Protein AF-A0A7S2Y4K4-F1 (afdb_monomer)

Mean predicted aligned error: 13.5 Å

Organism: NCBI:txid265537

pLDDT: mean 73.48, std 21.43, range [29.8, 96.44]

Sequence (256 aa):
RLKSMGLLETLAWHWKRTACGDTSEEDSVESKHPKALLRRVSTNIGLTYSNRAEMTDSFVKQHPYLLRSLSRIPSRLFQITFGFDTEDSEKPFSHILFSAVKLIGLAIYFGGDNISYLASIGLCDNFQITDESKRISNRKELSAKAATYGNRAYFIACLAGLVVSWRNYREFCAKTNKQLEEEDGGSECDHDKAKEKQFSLFLSFMKSCCDVLVFSNNPGINLWRNVLGYPLHEAVHCTAGLVSASTVLCNIYPDG

Structure (mmCIF, N/CA/C/O backbone):
data_AF-A0A7S2Y4K4-F1
#
_entry.id   AF-A0A7S2Y4K4-F1
#
loop_
_atom_site.group_PDB
_atom_site.id
_atom_site.type_symbol
_atom_site.label_atom_id
_atom_site.label_alt_id
_atom_site.label_comp_id
_atom_site.label_asym_id
_atom_site.label_entity_id
_atom_site.label_seq_id
_atom_site.pdbx_PDB_ins_code
_atom_site.Cartn_x
_atom_site.Cartn_y
_atom_site.Cartn_z
_atom_site.occupancy
_atom_site.B_iso_or_equiv
_atom_site.auth_seq_id
_atom_site.auth_comp_id
_atom_site.auth_asym_id
_atom_site.auth_atom_id
_atom_site.pdbx_PDB_model_num
ATOM 1 N N . ARG A 1 1 ? -5.962 -33.813 -27.105 1.00 29.80 1 ARG A N 1
ATOM 2 C CA . ARG A 1 1 ? -6.809 -32.622 -26.837 1.00 29.80 1 ARG A CA 1
ATOM 3 C C . ARG A 1 1 ? -6.722 -32.318 -25.343 1.00 29.80 1 ARG A C 1
ATOM 5 O O . ARG A 1 1 ? -7.385 -32.995 -24.571 1.00 29.80 1 ARG A O 1
ATOM 12 N N . LEU A 1 2 ? -5.847 -31.395 -24.937 1.00 30.50 2 LEU A N 1
ATOM 13 C CA . LEU A 1 2 ? -5.706 -30.976 -23.537 1.00 30.50 2 LEU A CA 1
ATOM 14 C C . LEU A 1 2 ? -6.854 -30.020 -23.190 1.00 30.50 2 LEU A C 1
ATOM 16 O O . LEU A 1 2 ? -7.026 -29.004 -23.860 1.00 30.50 2 LEU A O 1
ATOM 20 N N . LYS A 1 3 ? -7.670 -30.373 -22.191 1.00 36.00 3 LYS A N 1
ATOM 21 C CA . LYS A 1 3 ? -8.629 -29.440 -21.586 1.00 36.00 3 LYS A CA 1
ATOM 22 C C . LYS A 1 3 ? -7.826 -28.336 -20.890 1.00 36.00 3 LYS A C 1
ATOM 24 O O . LYS A 1 3 ? -6.872 -28.642 -20.183 1.00 36.00 3 LYS A O 1
ATOM 29 N N . SER A 1 4 ? -8.188 -27.076 -21.122 1.00 33.97 4 SER A N 1
ATOM 30 C CA . SER A 1 4 ? -7.577 -25.921 -20.458 1.00 33.97 4 SER A CA 1
ATOM 31 C C . SER A 1 4 ? -7.759 -26.039 -18.946 1.00 33.97 4 SER A C 1
ATOM 33 O O . SER A 1 4 ? -8.901 -26.074 -18.487 1.00 33.97 4 SER A O 1
ATOM 35 N N . MET A 1 5 ? -6.660 -26.101 -18.197 1.00 40.09 5 MET A N 1
ATOM 36 C CA . MET A 1 5 ? -6.696 -26.063 -16.735 1.00 40.09 5 MET A CA 1
ATOM 37 C C . MET A 1 5 ? -6.934 -24.623 -16.267 1.00 40.09 5 MET A C 1
ATOM 39 O O . MET A 1 5 ? -6.336 -23.681 -16.793 1.00 40.09 5 MET A O 1
ATOM 43 N N . GLY A 1 6 ? -7.846 -24.436 -15.315 1.00 52.88 6 GLY A N 1
ATOM 44 C CA . GLY A 1 6 ? -8.093 -23.141 -14.677 1.00 52.88 6 GLY A CA 1
ATOM 45 C C . GLY A 1 6 ? -6.954 -22.733 -13.736 1.00 52.88 6 GLY A C 1
ATOM 46 O O . GLY A 1 6 ? -6.183 -23.574 -13.292 1.00 52.88 6 GLY A O 1
ATOM 47 N N . LEU A 1 7 ? -6.872 -21.449 -13.363 1.00 41.78 7 LEU A N 1
ATOM 48 C CA . LEU A 1 7 ? -5.827 -20.900 -12.473 1.00 41.78 7 LEU A CA 1
ATOM 49 C C . LEU A 1 7 ? -5.635 -21.730 -11.188 1.00 41.78 7 LEU A C 1
ATOM 51 O O . LEU A 1 7 ? -4.509 -22.000 -10.784 1.00 41.78 7 LEU A O 1
ATOM 55 N N . LEU A 1 8 ? -6.733 -22.173 -10.568 1.00 40.25 8 LEU A N 1
ATOM 56 C CA . LEU A 1 8 ? -6.696 -23.016 -9.369 1.00 40.25 8 LEU A CA 1
ATOM 57 C C . LEU A 1 8 ? -6.214 -24.440 -9.657 1.00 40.25 8 LEU A C 1
ATOM 59 O O . LEU A 1 8 ? -5.546 -25.022 -8.816 1.00 40.25 8 LEU A O 1
ATOM 63 N N . GLU A 1 9 ? -6.504 -24.990 -10.835 1.00 45.75 9 GLU A N 1
ATOM 64 C CA . GLU A 1 9 ? -6.020 -26.309 -11.254 1.00 45.75 9 GLU A CA 1
ATOM 65 C C . GLU A 1 9 ? -4.535 -26.254 -11.615 1.00 45.75 9 GLU A C 1
ATOM 67 O O . GLU A 1 9 ? -3.804 -27.179 -11.287 1.00 45.75 9 GLU A O 1
ATOM 72 N N . THR A 1 10 ? -4.066 -25.156 -12.212 1.00 50.16 10 THR A N 1
ATOM 73 C CA . THR A 1 10 ? -2.645 -24.903 -12.482 1.00 50.16 10 THR A CA 1
ATOM 74 C C . THR A 1 10 ? -1.866 -24.723 -11.180 1.00 50.16 10 THR A C 1
ATOM 76 O O . THR A 1 10 ? -0.834 -25.363 -10.984 1.00 50.16 10 THR A O 1
ATOM 79 N N . LEU A 1 11 ? -2.387 -23.928 -10.240 1.00 44.53 11 LEU A N 1
ATOM 80 C CA . LEU A 1 11 ? -1.792 -23.770 -8.911 1.00 44.53 11 LEU A CA 1
ATOM 81 C C . LEU A 1 11 ? -1.833 -25.078 -8.107 1.00 44.53 11 LEU A C 1
ATOM 83 O O . LEU A 1 11 ? -0.835 -25.432 -7.487 1.00 44.53 11 LEU A O 1
ATOM 87 N N . ALA A 1 12 ? -2.933 -25.838 -8.163 1.00 46.59 12 ALA A N 1
ATOM 88 C CA . ALA A 1 12 ? -3.050 -27.142 -7.509 1.00 46.59 12 ALA A CA 1
ATOM 89 C C . ALA A 1 12 ? -2.167 -28.211 -8.164 1.00 46.59 12 ALA A C 1
ATOM 91 O O . ALA A 1 12 ? -1.654 -29.077 -7.468 1.00 46.59 12 ALA A O 1
ATOM 92 N N . TRP A 1 13 ? -1.953 -28.159 -9.479 1.00 57.00 13 TRP A N 1
ATOM 93 C CA . TRP A 1 13 ? -1.032 -29.045 -10.188 1.00 57.00 13 TRP A CA 1
ATOM 94 C C . TRP A 1 13 ? 0.420 -28.743 -9.824 1.00 57.00 13 TRP A C 1
ATOM 96 O O . TRP A 1 13 ? 1.161 -29.668 -9.502 1.00 57.00 13 TRP A O 1
ATOM 106 N N . HIS A 1 14 ? 0.803 -27.464 -9.773 1.00 50.84 14 HIS A N 1
ATOM 107 C CA . HIS A 1 14 ? 2.126 -27.054 -9.301 1.00 50.84 14 HIS A CA 1
ATOM 108 C C . HIS A 1 14 ? 2.338 -27.406 -7.825 1.00 50.84 14 HIS A C 1
ATOM 110 O O . HIS A 1 14 ? 3.378 -27.960 -7.489 1.00 50.84 14 HIS A O 1
ATOM 116 N N . TRP A 1 15 ? 1.334 -27.186 -6.970 1.00 45.06 15 TRP A N 1
ATOM 117 C CA . TRP A 1 15 ? 1.364 -27.593 -5.562 1.00 45.06 15 TRP A CA 1
ATOM 118 C C . TRP A 1 15 ? 1.432 -29.115 -5.393 1.00 45.06 15 TRP A C 1
ATOM 120 O O . TRP A 1 15 ? 2.175 -29.619 -4.561 1.00 45.06 15 TRP A O 1
ATOM 130 N N . LYS A 1 16 ? 0.682 -29.885 -6.190 1.00 45.53 16 LYS A N 1
ATOM 131 C CA . LYS A 1 16 ? 0.707 -31.355 -6.161 1.00 45.53 16 LYS A CA 1
ATOM 132 C C . LYS A 1 16 ? 2.054 -31.898 -6.631 1.00 45.53 16 LYS A C 1
ATOM 134 O O . LYS A 1 16 ? 2.518 -32.883 -6.076 1.00 45.53 16 LYS A O 1
ATOM 139 N N . ARG A 1 17 ? 2.695 -31.246 -7.601 1.00 48.38 17 ARG A N 1
ATOM 140 C CA . ARG A 1 17 ? 4.021 -31.616 -8.109 1.00 48.38 17 ARG A CA 1
AT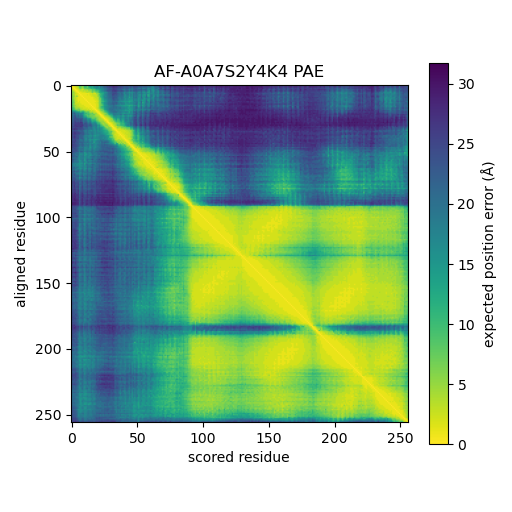OM 141 C C . ARG A 1 17 ? 5.154 -31.270 -7.134 1.00 48.38 17 ARG A C 1
ATOM 143 O O . ARG A 1 17 ? 6.173 -31.945 -7.143 1.00 48.38 17 ARG A O 1
ATOM 150 N N . THR A 1 18 ? 4.975 -30.257 -6.283 1.00 48.44 18 THR A N 1
ATOM 151 C CA . THR A 1 18 ? 5.924 -29.921 -5.207 1.00 48.44 18 THR A CA 1
ATOM 152 C C . THR A 1 18 ? 5.653 -30.680 -3.901 1.00 48.44 18 THR A C 1
ATOM 154 O O . THR A 1 18 ? 6.586 -30.925 -3.142 1.00 48.44 18 THR A O 1
ATOM 157 N N . ALA A 1 19 ? 4.403 -31.081 -3.630 1.00 41.06 19 ALA A N 1
ATOM 158 C CA . ALA A 1 19 ? 4.010 -31.810 -2.418 1.00 41.06 19 ALA A CA 1
ATOM 159 C C . ALA A 1 19 ? 4.109 -33.341 -2.552 1.00 41.06 19 ALA A C 1
ATOM 161 O O . ALA A 1 19 ? 4.479 -34.017 -1.593 1.00 41.06 19 ALA A O 1
ATOM 162 N N . CYS A 1 20 ? 3.796 -33.898 -3.724 1.00 40.28 20 CYS A N 1
ATOM 163 C CA . CYS A 1 20 ? 4.102 -35.283 -4.069 1.00 40.28 20 CYS A CA 1
ATOM 164 C C . CYS A 1 20 ? 5.416 -35.270 -4.841 1.00 40.28 20 CYS A C 1
ATOM 166 O O . CYS A 1 20 ? 5.412 -35.240 -6.069 1.00 40.28 20 CYS A O 1
ATOM 168 N N . GLY A 1 21 ? 6.536 -35.228 -4.122 1.00 45.09 21 GLY A N 1
ATOM 169 C CA . GLY A 1 21 ? 7.818 -35.518 -4.746 1.00 45.09 21 GLY A CA 1
ATOM 170 C C . GLY A 1 21 ? 7.729 -36.891 -5.406 1.00 45.09 21 GLY A C 1
ATOM 171 O O . GLY A 1 21 ? 7.553 -37.889 -4.709 1.00 45.09 21 GLY A O 1
ATOM 172 N N . ASP A 1 22 ? 7.823 -36.939 -6.734 1.00 40.62 22 ASP A N 1
ATOM 173 C CA . ASP A 1 22 ? 8.185 -38.158 -7.452 1.00 40.62 22 ASP A CA 1
ATOM 174 C C . ASP A 1 22 ? 9.642 -38.464 -7.083 1.00 40.62 22 ASP A C 1
ATOM 176 O O . ASP A 1 22 ? 10.585 -38.124 -7.794 1.00 40.62 22 ASP A O 1
ATOM 180 N N . THR A 1 23 ? 9.835 -39.045 -5.902 1.00 41.12 23 THR A N 1
ATOM 181 C CA . THR A 1 23 ? 11.093 -39.659 -5.497 1.00 41.12 23 THR A CA 1
ATOM 182 C C . THR A 1 23 ? 11.098 -41.079 -6.036 1.00 41.12 23 THR A C 1
ATOM 184 O O . THR A 1 23 ? 10.632 -42.012 -5.383 1.00 41.12 23 THR A O 1
ATOM 187 N N . SER A 1 24 ? 11.602 -41.220 -7.257 1.00 40.44 24 SER A N 1
ATOM 188 C CA . SER A 1 24 ? 12.342 -42.415 -7.638 1.00 40.44 24 SER A CA 1
ATOM 189 C C . SER A 1 24 ? 13.748 -42.283 -7.046 1.00 40.44 24 SER A C 1
ATOM 191 O O . SER A 1 24 ? 14.413 -41.287 -7.311 1.00 40.44 24 SER A O 1
ATOM 193 N N . GLU A 1 25 ? 14.146 -43.301 -6.283 1.00 43.12 25 GLU A N 1
ATOM 194 C CA . GLU A 1 25 ? 15.489 -43.604 -5.752 1.00 43.12 25 GLU A CA 1
ATOM 195 C C . GLU A 1 25 ? 15.959 -42.909 -4.451 1.00 43.12 25 GLU A C 1
ATOM 197 O O . GLU A 1 25 ? 16.234 -41.715 -4.377 1.00 43.12 25 GLU A O 1
ATOM 202 N N . GLU A 1 26 ? 15.966 -43.747 -3.402 1.00 46.44 26 GLU A N 1
ATOM 203 C CA . GLU A 1 26 ? 17.021 -43.996 -2.402 1.00 46.44 26 GLU A CA 1
ATOM 204 C C . GLU A 1 26 ? 18.066 -42.890 -2.153 1.00 46.44 26 GLU A C 1
ATOM 206 O O . GLU A 1 26 ? 18.918 -42.627 -2.989 1.00 46.44 26 GLU A O 1
ATOM 211 N N . ASP A 1 27 ? 18.076 -42.307 -0.944 1.00 38.41 27 ASP A N 1
ATOM 212 C CA . ASP A 1 27 ? 19.104 -42.675 0.042 1.00 38.41 27 ASP A CA 1
ATOM 213 C C . ASP A 1 27 ? 18.937 -42.023 1.431 1.00 38.41 27 ASP A C 1
ATOM 215 O O . ASP A 1 27 ? 18.211 -41.052 1.662 1.00 38.41 27 ASP A O 1
ATOM 219 N N . SER A 1 28 ? 19.617 -42.669 2.371 1.00 42.50 28 SER A N 1
ATOM 220 C CA . SER A 1 28 ? 19.529 -42.693 3.830 1.00 42.50 28 SER A CA 1
ATOM 221 C C . SER A 1 28 ? 19.590 -41.383 4.644 1.00 42.50 28 SER A C 1
ATOM 223 O O . SER A 1 28 ? 20.347 -40.458 4.374 1.00 42.50 28 SER A O 1
ATOM 225 N N . VAL A 1 29 ? 18.800 -41.412 5.726 1.00 51.97 29 VAL A N 1
ATOM 226 C CA . VAL A 1 29 ? 19.057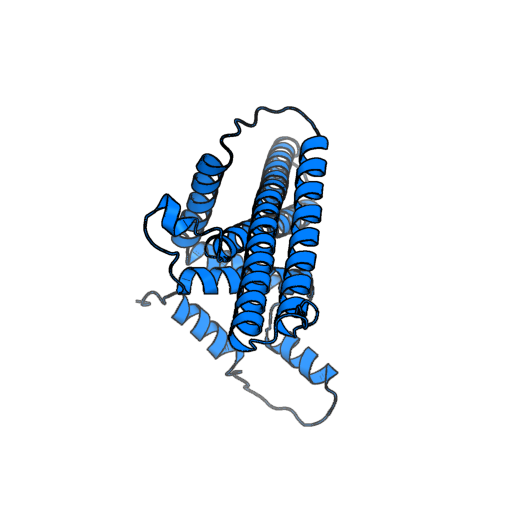 -41.051 7.141 1.00 51.97 29 VAL A CA 1
ATOM 227 C C . VAL A 1 29 ? 20.153 -40.013 7.483 1.00 51.97 29 VAL A C 1
ATOM 229 O O . VAL A 1 29 ? 21.329 -40.195 7.211 1.00 51.97 29 VAL A O 1
ATOM 232 N N . GLU A 1 30 ? 19.710 -39.025 8.282 1.00 47.66 30 GLU A N 1
ATOM 233 C CA . GLU A 1 30 ? 20.430 -38.253 9.321 1.00 47.66 30 GLU A CA 1
ATOM 234 C C . GLU A 1 30 ? 20.777 -36.768 9.053 1.00 47.66 30 GLU A C 1
ATOM 236 O O . GLU A 1 30 ? 21.797 -36.407 8.485 1.00 47.66 30 GLU A O 1
ATOM 241 N N . SER A 1 31 ? 19.944 -35.853 9.574 1.00 37.88 31 SER A N 1
ATOM 242 C CA . SER A 1 31 ? 20.401 -34.816 10.523 1.00 37.88 31 SER A CA 1
ATOM 243 C C . SER A 1 31 ? 19.224 -33.986 11.057 1.00 37.88 31 SER A C 1
ATOM 245 O O . SER A 1 31 ? 18.465 -33.342 10.330 1.00 37.88 31 SER A O 1
ATOM 247 N N . LYS A 1 32 ? 19.062 -34.005 12.383 1.00 46.38 32 LYS A N 1
ATOM 248 C CA . LYS A 1 32 ? 18.092 -33.202 13.135 1.00 46.38 32 LYS A CA 1
ATOM 249 C C . LYS A 1 32 ? 18.645 -31.786 13.328 1.00 46.38 32 LYS A C 1
ATOM 251 O O . LYS A 1 32 ? 19.214 -31.485 14.370 1.00 46.38 32 LYS A O 1
ATOM 256 N N . HIS A 1 33 ? 18.477 -30.905 12.341 1.00 42.59 33 HIS A N 1
ATOM 257 C CA . HIS A 1 33 ? 18.714 -29.469 12.535 1.00 42.59 33 HIS A CA 1
ATOM 258 C C . HIS A 1 33 ? 17.631 -28.627 11.833 1.00 42.59 33 HIS A C 1
ATOM 260 O O . HIS A 1 33 ? 17.419 -28.792 10.632 1.00 42.59 33 HIS A O 1
ATOM 266 N N . PRO A 1 34 ? 16.977 -27.664 12.515 1.00 47.56 34 PRO A N 1
ATOM 267 C CA . PRO A 1 34 ? 15.916 -26.836 11.918 1.00 47.56 34 PRO A CA 1
ATOM 268 C C . PRO A 1 34 ? 16.380 -25.997 10.710 1.00 47.56 34 PRO A C 1
ATOM 270 O O . PRO A 1 34 ? 15.578 -25.668 9.839 1.00 47.56 34 PRO A O 1
ATOM 273 N N . LYS A 1 35 ? 17.688 -25.725 10.583 1.00 43.28 35 LYS A N 1
ATOM 274 C CA . LYS A 1 35 ? 18.277 -25.075 9.397 1.00 43.28 35 LYS A CA 1
ATOM 275 C C . LYS A 1 35 ? 18.325 -25.988 8.163 1.00 43.28 35 LYS A C 1
ATOM 277 O O . LYS A 1 35 ? 18.222 -25.492 7.045 1.00 43.28 35 LYS A O 1
ATOM 282 N N . ALA A 1 36 ? 18.445 -27.304 8.348 1.00 44.91 36 ALA A N 1
ATOM 283 C CA . ALA A 1 36 ? 18.410 -28.273 7.252 1.00 44.91 36 ALA A CA 1
ATOM 284 C C . ALA A 1 36 ? 16.984 -28.461 6.711 1.00 44.91 36 ALA A C 1
ATOM 286 O O . ALA A 1 36 ? 16.804 -28.700 5.522 1.00 44.91 36 ALA A O 1
ATOM 287 N N . LEU A 1 37 ? 15.971 -28.272 7.564 1.00 42.22 37 LEU A N 1
ATOM 288 C CA . LEU A 1 37 ? 14.561 -28.347 7.185 1.00 42.22 37 LEU A CA 1
ATOM 289 C C . LEU A 1 37 ? 14.138 -27.132 6.339 1.00 42.2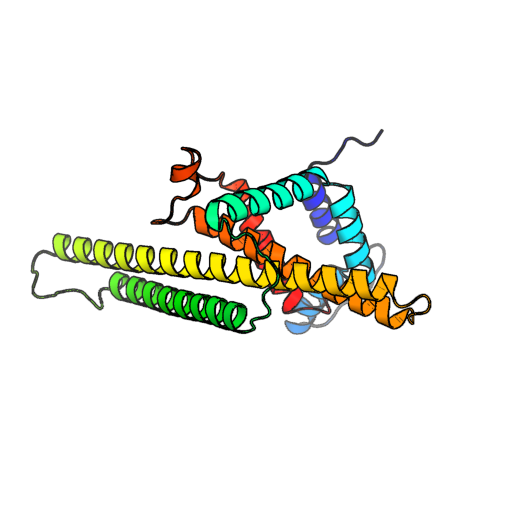2 37 LEU A C 1
ATOM 291 O O . LEU A 1 37 ? 13.493 -27.309 5.314 1.00 42.22 37 LEU A O 1
ATOM 295 N N . LEU A 1 38 ? 14.599 -25.922 6.683 1.00 42.81 38 LEU A N 1
ATOM 296 C CA . LEU A 1 38 ? 14.404 -24.720 5.855 1.00 42.81 38 LEU A CA 1
ATOM 297 C C . LEU A 1 38 ? 15.191 -24.767 4.536 1.00 42.81 38 LEU A C 1
ATOM 299 O O . LEU A 1 38 ? 14.655 -24.374 3.503 1.00 42.81 38 LEU A O 1
ATOM 303 N N . ARG A 1 39 ? 16.420 -25.310 4.536 1.00 40.84 39 ARG A N 1
ATOM 304 C CA . ARG A 1 39 ? 17.149 -25.576 3.283 1.00 40.84 39 ARG A CA 1
ATOM 305 C C . ARG A 1 39 ? 16.440 -26.603 2.414 1.00 40.84 39 ARG A C 1
ATOM 307 O O . ARG A 1 39 ? 16.346 -26.361 1.226 1.00 40.84 39 ARG A O 1
ATOM 314 N N . ARG A 1 40 ? 15.903 -27.688 2.986 1.00 40.94 40 ARG A N 1
ATOM 315 C CA . ARG A 1 40 ? 15.128 -28.690 2.237 1.00 40.94 40 ARG A CA 1
ATOM 316 C C . ARG A 1 40 ? 13.816 -28.137 1.693 1.00 40.94 40 ARG A C 1
ATOM 318 O O . ARG A 1 40 ? 13.440 -28.520 0.597 1.00 40.94 40 ARG A O 1
ATOM 325 N N . VAL A 1 41 ? 13.145 -27.224 2.398 1.00 43.53 41 VAL A N 1
ATOM 326 C CA . VAL A 1 41 ? 11.977 -26.514 1.847 1.00 43.53 41 VAL A CA 1
ATOM 327 C C . VAL A 1 41 ? 12.402 -25.615 0.681 1.00 43.53 41 VAL A C 1
ATOM 329 O O . VAL A 1 41 ? 11.755 -25.652 -0.353 1.00 43.53 41 VAL A O 1
ATOM 332 N N . SER A 1 42 ? 13.524 -24.896 0.791 1.00 37.12 42 SER A N 1
ATOM 333 C CA . SER A 1 42 ? 14.076 -24.090 -0.312 1.00 37.12 42 SER A CA 1
ATOM 334 C C . SER A 1 42 ? 14.494 -24.947 -1.516 1.00 37.12 42 SER A C 1
ATOM 336 O O . SER A 1 42 ? 14.081 -24.666 -2.633 1.00 37.12 42 SER A O 1
ATOM 338 N N . THR A 1 43 ? 15.238 -26.042 -1.314 1.00 39.69 43 THR A N 1
ATOM 339 C CA . THR A 1 43 ? 15.705 -26.899 -2.417 1.00 39.69 43 THR A CA 1
ATOM 340 C C . THR A 1 43 ? 14.602 -27.773 -3.018 1.00 39.69 43 THR A C 1
ATOM 342 O O . THR A 1 43 ? 14.644 -28.027 -4.217 1.00 39.69 43 THR A O 1
ATOM 345 N N . ASN A 1 44 ? 13.581 -28.181 -2.253 1.00 40.25 44 ASN A N 1
ATOM 346 C CA . ASN A 1 44 ? 12.424 -28.912 -2.797 1.00 40.25 44 ASN A CA 1
ATOM 347 C C . ASN A 1 44 ? 11.437 -28.012 -3.557 1.00 40.25 44 ASN A C 1
ATOM 349 O O . ASN A 1 44 ? 10.595 -28.523 -4.291 1.00 40.25 44 ASN A O 1
ATOM 353 N N . ILE A 1 45 ? 11.528 -26.687 -3.409 1.00 42.72 45 ILE A N 1
ATOM 354 C CA . ILE A 1 45 ? 10.741 -25.738 -4.207 1.00 42.72 45 ILE A CA 1
ATOM 355 C C . ILE A 1 45 ? 11.327 -25.575 -5.624 1.00 42.72 45 ILE A C 1
ATOM 357 O O . ILE A 1 45 ? 10.613 -25.139 -6.524 1.00 42.72 45 ILE A O 1
ATOM 361 N N . GLY A 1 46 ? 12.576 -25.997 -5.870 1.00 35.25 46 GLY A N 1
ATOM 362 C CA . GLY A 1 46 ? 13.132 -26.123 -7.222 1.00 35.25 46 GLY A CA 1
ATOM 363 C C . GLY A 1 46 ? 13.058 -24.842 -8.066 1.00 35.25 46 GLY A C 1
ATOM 364 O O . GLY A 1 46 ? 12.900 -24.924 -9.284 1.00 35.25 46 GLY A O 1
ATOM 365 N N . LEU A 1 47 ? 13.150 -23.659 -7.450 1.00 40.66 47 LEU A N 1
ATOM 366 C CA . LEU A 1 47 ? 13.040 -22.363 -8.131 1.00 40.66 47 LEU A CA 1
ATOM 367 C C . LEU A 1 47 ? 14.406 -21.826 -8.581 1.00 40.66 47 LEU A C 1
ATOM 369 O O . LEU A 1 47 ? 14.730 -20.659 -8.377 1.00 40.66 47 LEU A O 1
ATOM 373 N N . THR A 1 48 ? 15.191 -22.648 -9.283 1.00 44.09 48 THR A N 1
ATOM 374 C CA . THR A 1 48 ? 16.403 -22.153 -9.960 1.00 44.09 48 THR A CA 1
ATOM 375 C C . THR A 1 48 ? 16.073 -20.957 -10.872 1.00 44.09 48 THR A C 1
ATOM 377 O O . THR A 1 48 ? 14.967 -20.851 -11.407 1.00 44.09 48 THR A O 1
ATOM 380 N N . TYR A 1 49 ? 17.029 -20.042 -11.073 1.00 41.78 49 TYR A N 1
ATOM 381 C CA . TYR A 1 49 ? 16.850 -18.833 -11.900 1.00 41.78 49 TYR A CA 1
ATOM 382 C C . TYR A 1 49 ? 16.295 -19.132 -13.311 1.00 41.78 49 TYR A C 1
ATOM 384 O O . TYR A 1 49 ? 15.449 -18.391 -13.809 1.00 41.78 49 TYR A O 1
ATOM 392 N N . SER A 1 50 ? 16.695 -20.264 -13.905 1.00 43.78 50 SER A N 1
ATOM 393 C CA . SER A 1 50 ? 16.165 -20.792 -15.175 1.00 43.78 50 SER A CA 1
ATOM 394 C C . SER A 1 50 ? 14.661 -21.087 -15.101 1.00 43.78 50 SER A C 1
ATOM 396 O O . SER A 1 50 ? 13.891 -20.666 -15.964 1.00 43.78 50 SER A O 1
ATOM 398 N N . ASN A 1 51 ? 14.219 -21.737 -14.021 1.00 46.03 51 ASN A N 1
ATOM 399 C CA . ASN A 1 51 ? 12.814 -22.079 -13.806 1.00 46.03 51 ASN A CA 1
ATOM 400 C C . ASN A 1 51 ? 11.954 -20.842 -13.534 1.00 46.03 51 ASN A C 1
ATOM 402 O O . ASN A 1 51 ? 10.774 -20.845 -13.870 1.00 46.03 51 ASN A O 1
ATOM 406 N N . ARG A 1 52 ? 12.510 -19.764 -12.962 1.00 45.34 52 ARG A N 1
ATOM 407 C CA . ARG A 1 52 ? 11.759 -18.516 -12.739 1.00 45.34 52 ARG A CA 1
ATOM 408 C C . ARG A 1 52 ? 11.404 -17.818 -14.043 1.00 45.34 52 ARG A C 1
ATOM 410 O O . ARG A 1 52 ? 10.267 -17.377 -14.164 1.00 45.34 52 ARG A O 1
ATOM 417 N N . ALA A 1 53 ? 12.340 -17.747 -14.993 1.00 44.62 53 ALA A N 1
ATOM 418 C CA . ALA A 1 53 ? 12.110 -17.165 -16.315 1.00 44.62 53 ALA A CA 1
ATOM 419 C C . ALA A 1 53 ? 11.118 -17.999 -17.147 1.00 44.62 53 ALA A C 1
ATOM 421 O O . ALA A 1 53 ? 10.215 -17.440 -17.767 1.00 44.62 53 ALA A O 1
ATOM 422 N N . GLU A 1 54 ? 11.214 -19.333 -17.101 1.00 48.09 54 GLU A N 1
ATOM 423 C CA . GLU A 1 54 ? 10.226 -20.215 -17.739 1.00 48.09 54 GLU A CA 1
ATOM 424 C C . GLU A 1 54 ? 8.849 -20.141 -17.071 1.00 48.09 54 GLU A C 1
ATOM 426 O O . GLU A 1 54 ? 7.824 -20.185 -17.750 1.00 48.09 54 GLU A O 1
ATOM 431 N N . MET A 1 55 ? 8.792 -20.007 -15.746 1.00 43.81 55 MET A N 1
ATOM 432 C CA . MET A 1 55 ? 7.535 -19.930 -15.006 1.00 43.81 55 MET A CA 1
ATOM 433 C C . MET A 1 55 ? 6.818 -18.597 -15.244 1.00 43.81 55 MET A C 1
ATOM 435 O O . MET A 1 55 ? 5.595 -18.591 -15.391 1.00 43.81 55 MET A O 1
ATOM 439 N N . THR A 1 56 ? 7.543 -17.479 -15.352 1.00 47.12 56 THR A N 1
ATOM 440 C CA . THR A 1 56 ? 6.953 -16.200 -15.771 1.00 47.12 56 THR A CA 1
ATOM 441 C C . THR A 1 56 ? 6.545 -16.208 -17.233 1.00 47.12 56 THR A C 1
ATOM 443 O O . THR A 1 56 ? 5.435 -15.770 -17.525 1.00 47.12 56 THR A O 1
ATOM 446 N N . ASP A 1 57 ? 7.357 -16.748 -18.141 1.00 45.94 57 ASP A N 1
ATOM 447 C CA . ASP A 1 57 ? 6.991 -16.845 -19.559 1.00 45.94 57 ASP A CA 1
ATOM 448 C C . ASP A 1 57 ? 5.767 -17.761 -19.764 1.00 45.94 57 ASP A C 1
ATOM 450 O O . ASP A 1 57 ? 4.826 -17.416 -20.483 1.00 45.94 57 ASP A O 1
ATOM 454 N N . SER A 1 58 ? 5.697 -18.878 -19.034 1.00 48.00 58 SER A N 1
ATOM 455 C CA . SER A 1 58 ? 4.545 -19.787 -19.012 1.00 48.00 58 SER A CA 1
ATOM 456 C C . SER A 1 58 ? 3.295 -19.129 -18.416 1.00 48.00 58 SER A C 1
ATOM 458 O O . SER A 1 58 ? 2.221 -19.199 -19.015 1.00 48.00 58 SER A O 1
ATOM 460 N N . PHE A 1 59 ? 3.415 -18.412 -17.293 1.00 46.16 59 PHE A N 1
ATOM 461 C CA . PHE A 1 59 ? 2.301 -17.685 -16.674 1.00 46.16 59 PHE A CA 1
ATOM 462 C C . PHE A 1 59 ? 1.767 -16.565 -17.583 1.00 46.16 59 PHE A C 1
ATOM 464 O O . PHE A 1 59 ? 0.551 -16.415 -17.746 1.00 46.16 59 PHE A O 1
ATOM 471 N N . VAL A 1 60 ? 2.665 -15.809 -18.226 1.00 48.03 60 VAL A N 1
ATOM 472 C CA . VAL A 1 60 ? 2.326 -14.747 -19.185 1.00 48.03 60 VAL A CA 1
ATOM 473 C C . VAL A 1 60 ? 1.616 -15.324 -20.412 1.00 48.03 60 VAL A C 1
ATOM 475 O O . VAL A 1 60 ? 0.602 -14.772 -20.849 1.00 48.03 60 VAL A O 1
ATOM 478 N N . LYS A 1 61 ? 2.089 -16.465 -20.930 1.00 53.19 61 LYS A N 1
ATOM 479 C CA . LYS A 1 61 ? 1.479 -17.171 -22.068 1.00 53.19 61 LYS A CA 1
ATOM 480 C C . LYS A 1 61 ? 0.141 -17.827 -21.729 1.00 53.19 61 LYS A C 1
ATOM 482 O O . LYS A 1 61 ? -0.755 -17.827 -22.571 1.00 53.19 61 LYS A O 1
ATOM 487 N N . GLN A 1 62 ? -0.024 -18.372 -20.523 1.00 50.44 62 GLN A N 1
ATOM 488 C CA . GLN A 1 62 ? -1.256 -19.056 -20.109 1.00 50.44 62 GLN A CA 1
ATOM 489 C C . GLN A 1 62 ? -2.378 -18.096 -19.709 1.00 50.44 62 GLN A C 1
ATOM 491 O O . GLN A 1 62 ? -3.553 -18.410 -19.910 1.00 50.44 62 GLN A O 1
ATOM 496 N N . HIS A 1 63 ? -2.049 -16.913 -19.183 1.00 45.88 63 HIS A N 1
ATOM 497 C CA . HIS A 1 63 ? -3.049 -15.970 -18.677 1.00 45.88 63 HIS A CA 1
ATOM 498 C C . HIS A 1 63 ? -2.961 -14.565 -19.299 1.00 45.88 63 HIS A C 1
ATOM 500 O O . HIS A 1 63 ? -3.002 -13.556 -18.580 1.00 45.88 63 HIS A O 1
ATOM 506 N N . PRO A 1 64 ? -2.950 -14.446 -20.643 1.00 46.75 64 PRO A N 1
ATOM 507 C CA . PRO A 1 64 ? -2.812 -13.158 -21.320 1.00 46.75 64 PRO A CA 1
ATOM 508 C C . PRO A 1 64 ? -3.983 -12.213 -21.013 1.00 46.75 64 PRO A C 1
ATOM 510 O O . PRO A 1 64 ? -3.828 -10.995 -21.047 1.00 46.75 64 PRO A O 1
ATOM 513 N N . TYR A 1 65 ? -5.156 -12.754 -20.662 1.00 45.69 65 TYR A N 1
ATOM 514 C CA . TYR A 1 65 ? -6.353 -11.997 -20.288 1.00 45.69 65 TYR A CA 1
ATOM 515 C C . TYR A 1 65 ? -6.290 -11.418 -18.869 1.00 45.69 65 TYR A C 1
ATOM 517 O O . TYR A 1 65 ? -6.819 -10.327 -18.654 1.00 45.69 65 TYR A O 1
ATOM 525 N N . LEU A 1 66 ? -5.637 -12.092 -17.914 1.00 46.44 66 LEU A N 1
ATOM 526 C CA . LEU A 1 66 ? -5.436 -11.573 -16.557 1.00 46.44 66 LEU A CA 1
ATOM 527 C C . LEU A 1 66 ? -4.417 -10.447 -16.582 1.00 46.44 66 LEU A C 1
ATOM 529 O O . LEU A 1 66 ? -4.698 -9.399 -16.028 1.00 46.44 66 LEU A O 1
ATOM 533 N N . LEU A 1 67 ? -3.308 -10.601 -17.306 1.00 49.06 67 LEU A N 1
ATOM 534 C CA . LEU A 1 67 ? -2.350 -9.511 -17.510 1.00 49.06 67 LEU A CA 1
ATOM 535 C C . LEU A 1 67 ? -2.959 -8.353 -18.309 1.00 49.06 67 LEU A C 1
ATOM 537 O O . LEU A 1 67 ? -2.755 -7.200 -17.944 1.00 49.06 67 LEU A O 1
ATOM 541 N N . ARG A 1 68 ? -3.785 -8.610 -19.336 1.00 50.91 68 ARG A N 1
ATOM 542 C CA . ARG A 1 68 ? -4.565 -7.548 -20.011 1.00 50.91 68 ARG A CA 1
ATOM 543 C C . ARG A 1 68 ? -5.567 -6.858 -19.088 1.00 50.91 68 ARG A C 1
ATOM 545 O O . ARG A 1 68 ? -5.752 -5.652 -19.194 1.00 50.91 68 ARG A O 1
ATOM 552 N N . SER A 1 69 ? -6.235 -7.595 -18.208 1.00 49.12 69 SER A N 1
ATOM 553 C CA . SER A 1 69 ? -7.224 -7.019 -17.288 1.00 49.12 69 SER A CA 1
ATOM 554 C C . SER A 1 69 ? -6.535 -6.262 -16.156 1.00 49.12 69 SER A C 1
ATOM 556 O O . SER A 1 69 ? -6.880 -5.118 -15.894 1.00 49.12 69 SER A O 1
ATOM 558 N N . LEU A 1 70 ? -5.491 -6.840 -15.565 1.00 48.38 70 LEU A N 1
ATOM 559 C CA . LEU A 1 70 ? -4.652 -6.244 -14.527 1.00 48.38 70 LEU A CA 1
ATOM 560 C C . LEU A 1 70 ? -3.719 -5.151 -15.050 1.00 48.38 70 LEU A C 1
ATOM 562 O O . LEU A 1 70 ? -3.183 -4.431 -14.231 1.00 48.38 70 LEU A O 1
ATOM 566 N N . SER A 1 71 ? -3.519 -4.982 -16.359 1.00 50.47 71 SER A N 1
ATOM 567 C CA . SER A 1 71 ? -2.865 -3.784 -16.921 1.00 50.47 71 SER A CA 1
ATOM 568 C C . SER A 1 71 ? -3.877 -2.679 -17.231 1.00 50.47 71 SER A C 1
ATOM 570 O O . SER A 1 71 ? -3.589 -1.497 -17.040 1.00 50.47 71 SER A O 1
ATOM 572 N N . ARG A 1 72 ? -5.102 -3.040 -17.640 1.00 53.88 72 ARG A N 1
ATOM 573 C CA . ARG A 1 72 ? -6.193 -2.084 -17.897 1.00 53.88 72 ARG A CA 1
ATOM 574 C C . ARG A 1 72 ? -6.823 -1.527 -16.622 1.00 53.88 72 ARG A C 1
ATOM 576 O O . ARG A 1 72 ? -7.206 -0.361 -16.614 1.00 53.88 72 ARG A O 1
ATOM 583 N N . ILE A 1 73 ? -6.938 -2.334 -15.565 1.00 54.38 73 ILE A N 1
ATOM 584 C CA . ILE A 1 73 ? -7.525 -1.930 -14.278 1.00 54.38 73 ILE A CA 1
ATOM 585 C C . ILE A 1 73 ? -6.687 -0.820 -13.621 1.00 54.38 73 ILE A C 1
ATOM 587 O O . ILE A 1 73 ? -7.272 0.217 -13.320 1.00 54.38 73 ILE A O 1
ATOM 591 N N . PRO A 1 74 ? -5.349 -0.935 -13.485 1.00 55.91 74 PRO A N 1
ATOM 592 C CA . PRO A 1 74 ? -4.503 0.154 -13.025 1.00 55.91 74 PRO A CA 1
ATOM 593 C C . PRO A 1 74 ? -4.518 1.315 -13.995 1.00 55.91 74 PRO A C 1
ATOM 595 O O . PRO A 1 74 ? -4.654 2.422 -13.531 1.00 55.91 74 PRO A O 1
ATOM 598 N N . SER A 1 75 ? -4.461 1.113 -15.316 1.00 53.03 75 SER A N 1
ATOM 599 C CA . SER A 1 75 ? -4.489 2.241 -16.261 1.00 53.03 75 SER A CA 1
ATOM 600 C C . SER A 1 75 ? -5.755 3.099 -16.116 1.00 53.03 75 SER A C 1
ATOM 602 O O . SER A 1 75 ? -5.650 4.320 -16.039 1.00 53.03 75 SER A O 1
ATOM 604 N N . ARG A 1 76 ? -6.939 2.482 -15.983 1.00 57.06 76 ARG A N 1
ATOM 605 C CA . ARG A 1 76 ? -8.195 3.213 -15.747 1.00 57.06 76 ARG A CA 1
ATOM 606 C C . ARG A 1 76 ? -8.299 3.771 -14.336 1.00 57.06 76 ARG A C 1
ATOM 608 O O . ARG A 1 76 ? -8.679 4.923 -14.197 1.00 57.06 76 ARG A O 1
ATOM 615 N N . LEU A 1 77 ? -7.947 3.006 -13.299 1.00 55.09 77 LEU A N 1
ATOM 616 C CA . LEU A 1 77 ? -7.915 3.526 -11.927 1.00 55.09 77 LEU A CA 1
ATOM 617 C C . LEU A 1 77 ? -6.931 4.688 -11.809 1.00 55.09 77 LEU A C 1
ATOM 619 O O . LEU A 1 77 ? -7.244 5.675 -11.169 1.00 55.09 77 LEU A O 1
ATOM 623 N N . PHE A 1 78 ? -5.780 4.614 -12.461 1.00 55.19 78 PHE A N 1
ATOM 624 C CA . PHE A 1 78 ? -4.751 5.644 -12.457 1.00 55.19 78 PHE A CA 1
ATOM 625 C C . PHE A 1 78 ? -5.189 6.866 -13.266 1.00 55.19 78 PHE A C 1
ATOM 627 O O . PHE A 1 78 ? -5.028 7.979 -12.787 1.00 55.19 78 PHE A O 1
ATOM 634 N N . GLN A 1 79 ? -5.833 6.696 -14.426 1.00 59.53 79 GLN A N 1
ATOM 635 C CA . GLN A 1 79 ? -6.447 7.815 -15.154 1.00 59.53 79 GLN A CA 1
ATOM 636 C C . GLN A 1 79 ? -7.559 8.489 -14.341 1.00 59.53 79 GLN A C 1
ATOM 638 O O . GLN A 1 79 ? -7.570 9.710 -14.239 1.00 59.53 79 GLN A O 1
ATOM 643 N N . ILE A 1 80 ? -8.445 7.706 -13.718 1.00 55.47 80 ILE A N 1
ATOM 644 C CA . ILE A 1 80 ? -9.549 8.211 -12.886 1.00 55.47 80 ILE A CA 1
ATOM 645 C C . ILE A 1 80 ? -9.023 8.896 -11.618 1.00 55.47 80 ILE A C 1
ATOM 647 O O . ILE A 1 80 ? -9.564 9.916 -11.206 1.00 55.47 80 ILE A O 1
ATOM 651 N N . THR A 1 81 ? -7.985 8.342 -10.990 1.00 50.31 81 THR A N 1
ATOM 652 C CA . THR A 1 81 ? -7.475 8.831 -9.698 1.00 50.31 81 THR A CA 1
ATOM 653 C C . THR A 1 81 ? -6.488 9.980 -9.871 1.00 50.31 81 THR A C 1
ATOM 655 O O . THR A 1 81 ? -6.402 10.831 -8.992 1.00 50.31 81 THR A O 1
ATOM 658 N N . PHE A 1 82 ? -5.733 10.011 -10.971 1.00 53.94 82 PHE A N 1
ATOM 659 C CA . PHE A 1 82 ? -4.590 10.908 -11.090 1.00 53.94 82 PHE A CA 1
ATOM 660 C C . PHE A 1 82 ? -4.627 11.866 -12.267 1.00 53.94 82 PHE A C 1
ATOM 662 O O . PHE A 1 82 ? -3.969 12.879 -12.124 1.00 53.94 82 PHE A O 1
ATOM 669 N N . GLY A 1 83 ? -5.364 11.634 -13.362 1.00 50.19 83 GLY A N 1
ATOM 670 C CA . GLY A 1 83 ? -5.609 12.644 -14.412 1.00 50.19 83 GLY A CA 1
ATOM 671 C C . GLY A 1 83 ? -4.416 13.524 -14.839 1.00 50.19 83 GLY A C 1
ATOM 672 O O . GLY A 1 83 ? -4.626 14.653 -15.268 1.00 50.19 83 GLY A O 1
ATOM 673 N N . PHE A 1 84 ? -3.173 13.063 -14.661 1.00 51.41 84 PHE A N 1
ATOM 674 C CA . PHE A 1 84 ? -1.981 13.873 -14.870 1.00 51.41 84 PHE A CA 1
ATOM 675 C C . PHE A 1 84 ? -1.487 13.589 -16.281 1.00 51.41 84 PHE A C 1
ATOM 677 O O . PHE A 1 84 ? -0.854 12.556 -16.527 1.00 51.41 84 PHE A O 1
ATOM 684 N N . ASP A 1 85 ? -1.768 14.519 -17.192 1.00 50.25 85 ASP A N 1
ATOM 685 C CA . ASP A 1 85 ? -1.001 14.649 -18.423 1.00 50.25 85 ASP A CA 1
ATOM 686 C C . ASP A 1 85 ? 0.457 14.889 -18.023 1.00 50.25 85 ASP A C 1
ATOM 688 O O . ASP A 1 85 ? 0.831 15.896 -17.423 1.00 50.25 85 ASP A O 1
ATOM 692 N N . THR A 1 86 ? 1.269 13.859 -18.237 1.00 52.09 86 THR A N 1
ATOM 693 C CA . THR A 1 86 ? 2.683 13.837 -17.867 1.00 52.09 86 THR A CA 1
ATOM 694 C C . THR A 1 86 ? 3.494 14.263 -19.077 1.00 52.09 86 THR A C 1
ATOM 696 O O . THR A 1 86 ? 4.118 13.427 -19.724 1.00 52.09 86 THR A O 1
ATOM 699 N N . GLU A 1 87 ? 3.462 15.558 -19.388 1.00 52.78 87 GLU A N 1
ATOM 700 C CA . GLU A 1 87 ? 4.475 16.167 -20.249 1.00 52.78 87 GLU A CA 1
ATOM 701 C C . GLU A 1 87 ? 5.732 16.475 -19.421 1.00 52.78 87 GLU A C 1
ATOM 703 O O . GLU A 1 87 ? 5.744 17.309 -18.514 1.00 52.78 87 GLU A O 1
ATOM 708 N N . ASP A 1 88 ? 6.758 15.671 -19.698 1.00 54.50 88 ASP A N 1
ATOM 709 C CA . ASP A 1 88 ? 8.208 15.874 -19.595 1.00 54.50 88 ASP A CA 1
ATOM 710 C C . ASP A 1 88 ? 8.734 17.172 -18.954 1.00 54.50 88 ASP A C 1
ATOM 712 O O . ASP A 1 88 ? 9.424 17.973 -19.581 1.00 54.50 88 ASP A O 1
ATOM 716 N N . SER A 1 89 ? 8.540 17.336 -17.645 1.00 46.06 89 SER A N 1
ATOM 717 C CA . SER A 1 89 ? 9.373 18.245 -16.853 1.00 46.06 89 SER A CA 1
ATOM 718 C C . SER A 1 89 ? 10.172 17.459 -15.817 1.00 46.06 89 SER A C 1
ATOM 720 O O . SER A 1 89 ? 9.633 16.944 -14.833 1.00 46.06 89 SER A O 1
ATOM 722 N N . GLU A 1 90 ? 11.477 17.356 -16.076 1.00 59.69 90 GLU A N 1
ATOM 723 C CA . GLU A 1 90 ? 12.523 16.868 -15.179 1.00 59.69 90 GLU A CA 1
ATOM 724 C C . GLU A 1 90 ? 12.344 17.401 -13.752 1.00 59.69 90 GLU A C 1
ATOM 726 O O . GLU A 1 90 ? 12.783 18.514 -13.471 1.00 59.69 90 GLU A O 1
ATOM 731 N N . LYS A 1 91 ? 11.768 16.640 -12.806 1.00 59.38 91 LYS A N 1
ATOM 732 C CA . LYS A 1 91 ? 11.966 16.961 -11.379 1.00 59.38 91 LYS A CA 1
ATOM 733 C C . LYS A 1 91 ? 12.102 15.729 -10.477 1.00 59.38 91 LYS A C 1
ATOM 735 O O . LYS A 1 91 ? 11.096 15.045 -10.245 1.00 59.38 91 LYS A O 1
ATOM 740 N N . PRO A 1 92 ? 13.270 15.550 -9.810 1.00 72.88 92 PRO A N 1
ATOM 741 C CA . PRO A 1 92 ? 13.410 14.636 -8.668 1.00 72.88 92 PRO A CA 1
ATOM 742 C C . PRO A 1 92 ? 12.438 14.978 -7.525 1.00 72.88 92 PRO A C 1
ATOM 744 O O . PRO A 1 92 ? 12.132 14.133 -6.687 1.00 72.88 92 PRO A O 1
ATOM 747 N N . PHE A 1 93 ? 11.888 16.197 -7.520 1.00 83.31 93 PHE A N 1
ATOM 748 C CA . PHE A 1 93 ? 10.928 16.662 -6.526 1.00 83.31 93 PHE A CA 1
ATOM 749 C C . PHE A 1 93 ? 9.670 15.792 -6.432 1.00 83.31 93 PHE A C 1
ATOM 751 O O . PHE A 1 93 ? 9.213 15.516 -5.329 1.00 83.31 93 PHE A O 1
ATOM 758 N N . SER A 1 94 ? 9.124 15.317 -7.557 1.00 81.75 94 SER A N 1
ATOM 759 C CA . SER A 1 94 ? 7.916 14.478 -7.531 1.00 81.75 94 SER A CA 1
ATOM 760 C C . SER A 1 94 ? 8.174 13.137 -6.838 1.00 81.75 94 SER A C 1
ATOM 762 O O . SER A 1 94 ? 7.402 12.726 -5.974 1.00 81.75 94 SER A O 1
ATOM 764 N N . HIS A 1 95 ? 9.304 12.495 -7.141 1.00 84.38 95 HIS A N 1
ATOM 765 C CA . HIS A 1 95 ? 9.728 11.260 -6.488 1.00 84.38 95 HIS A CA 1
ATOM 766 C C . HIS A 1 95 ? 9.942 11.464 -4.981 1.00 84.38 95 HIS A C 1
ATOM 768 O O . HIS A 1 95 ? 9.474 10.654 -4.179 1.00 84.38 95 HIS A O 1
ATOM 774 N N . ILE A 1 96 ? 10.603 12.561 -4.586 1.00 88.81 96 ILE A N 1
ATOM 775 C CA . ILE A 1 96 ? 10.809 12.926 -3.175 1.00 88.81 96 ILE A CA 1
ATOM 776 C C . ILE A 1 96 ? 9.463 13.141 -2.478 1.00 88.81 96 ILE A C 1
ATOM 778 O O . ILE A 1 96 ? 9.231 12.574 -1.413 1.00 88.81 96 ILE A O 1
ATOM 782 N N . LEU A 1 97 ? 8.556 13.900 -3.096 1.00 90.50 97 LEU A N 1
ATOM 783 C CA . LEU A 1 97 ? 7.240 14.205 -2.547 1.00 90.50 97 LEU A CA 1
ATOM 784 C C . LEU A 1 97 ? 6.411 12.936 -2.325 1.00 90.50 97 LEU A C 1
ATOM 786 O O . LEU A 1 97 ? 5.939 12.707 -1.215 1.00 90.50 97 LEU A O 1
ATOM 790 N N . PHE A 1 98 ? 6.260 12.080 -3.339 1.00 90.50 98 PHE A N 1
ATOM 791 C CA . PHE A 1 98 ? 5.478 10.848 -3.194 1.00 90.50 98 PHE A CA 1
ATOM 792 C C . PHE A 1 98 ? 6.128 9.854 -2.227 1.00 90.50 98 PHE A C 1
ATOM 794 O O . PHE A 1 98 ? 5.424 9.179 -1.477 1.00 90.50 98 PHE A O 1
ATOM 801 N N . SER A 1 99 ? 7.461 9.800 -2.178 1.00 87.38 99 SER A N 1
ATOM 802 C CA . SER A 1 99 ? 8.172 9.001 -1.174 1.00 87.38 99 SER A CA 1
ATOM 803 C C . SER A 1 99 ? 7.912 9.522 0.241 1.00 87.38 99 SER A C 1
ATOM 805 O O . SER A 1 99 ? 7.629 8.729 1.137 1.00 87.38 99 SER A O 1
ATOM 807 N N . ALA A 1 100 ? 7.925 10.843 0.443 1.00 93.19 100 ALA A N 1
ATOM 808 C CA . ALA A 1 100 ? 7.598 11.461 1.725 1.00 93.19 100 ALA A CA 1
ATOM 809 C C . ALA A 1 100 ? 6.139 11.196 2.127 1.00 93.19 100 ALA A C 1
ATOM 811 O O . ALA A 1 100 ? 5.888 10.77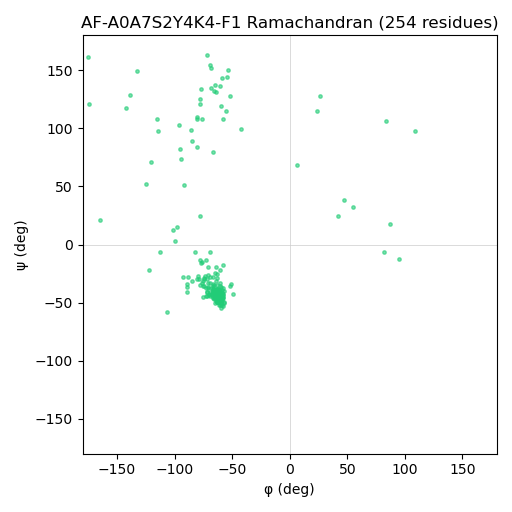0 3.251 1.00 93.19 100 ALA A O 1
ATOM 812 N N . VAL A 1 101 ? 5.185 11.353 1.203 1.00 94.56 101 VAL A N 1
ATOM 813 C CA . VAL A 1 101 ? 3.765 11.026 1.434 1.00 94.56 101 VAL A CA 1
ATOM 814 C C . VAL A 1 101 ? 3.600 9.560 1.828 1.00 94.56 101 VAL A C 1
ATOM 816 O O . VAL A 1 101 ? 2.886 9.260 2.783 1.00 94.56 101 VAL A O 1
ATOM 819 N N . LYS A 1 102 ? 4.298 8.643 1.148 1.00 91.56 102 LYS A N 1
ATOM 820 C CA . LYS A 1 102 ? 4.298 7.218 1.493 1.00 91.56 102 LYS A CA 1
ATOM 821 C C . LYS A 1 102 ? 4.816 6.977 2.912 1.00 91.56 102 LYS A C 1
ATOM 823 O O . LYS A 1 102 ? 4.182 6.244 3.664 1.00 91.56 102 LYS A O 1
ATOM 828 N N . LEU A 1 103 ? 5.937 7.593 3.292 1.00 93.69 103 LEU A N 1
ATOM 829 C CA . LEU A 1 103 ? 6.510 7.451 4.635 1.00 93.69 103 LEU A CA 1
ATOM 830 C C . LEU A 1 103 ? 5.589 8.020 5.720 1.00 93.69 103 LEU A C 1
ATOM 832 O O . LEU A 1 103 ? 5.370 7.364 6.735 1.00 93.69 103 LEU A O 1
ATOM 836 N N . ILE A 1 104 ? 5.004 9.198 5.490 1.00 95.88 104 ILE A N 1
ATOM 837 C CA . ILE A 1 104 ? 4.054 9.823 6.418 1.00 95.88 104 ILE A CA 1
ATOM 838 C C . ILE A 1 104 ? 2.803 8.953 6.568 1.00 95.88 104 ILE A C 1
ATOM 840 O O . ILE A 1 104 ? 2.374 8.687 7.687 1.00 95.88 104 ILE A O 1
ATOM 844 N N . GLY A 1 105 ? 2.233 8.466 5.463 1.00 93.81 105 GLY A N 1
ATOM 845 C CA . GLY A 1 105 ? 1.054 7.601 5.510 1.00 93.81 105 GLY A CA 1
ATOM 846 C C . GLY A 1 105 ? 1.322 6.278 6.235 1.00 93.81 105 GLY A C 1
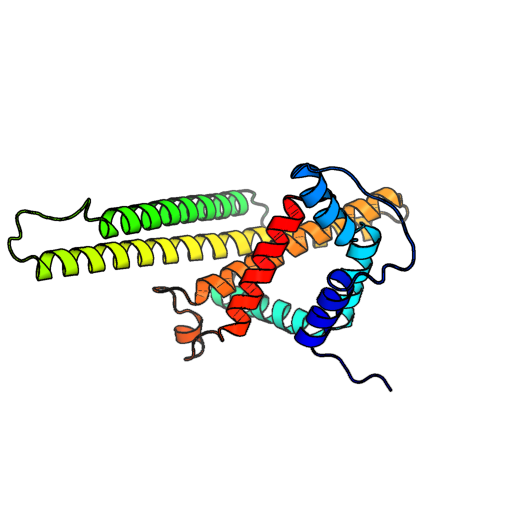ATOM 847 O O . GLY A 1 105 ? 0.489 5.845 7.028 1.00 93.81 105 GLY A O 1
ATOM 848 N N . LEU A 1 106 ? 2.510 5.685 6.057 1.00 92.69 106 LEU A N 1
ATOM 849 C CA . LEU A 1 106 ? 2.951 4.519 6.833 1.00 92.69 106 LEU A CA 1
ATOM 850 C C . LEU A 1 106 ? 3.100 4.841 8.325 1.00 92.69 106 LEU A C 1
ATOM 852 O O . LEU A 1 106 ? 2.633 4.070 9.158 1.00 92.69 106 LEU A O 1
ATOM 856 N N . ALA A 1 107 ? 3.703 5.979 8.675 1.00 95.62 107 ALA A N 1
ATOM 857 C CA . ALA A 1 107 ? 3.856 6.395 10.068 1.00 95.62 107 ALA A CA 1
ATOM 858 C C . ALA A 1 107 ? 2.497 6.608 10.756 1.00 95.62 107 ALA A C 1
ATOM 860 O O . ALA A 1 107 ? 2.292 6.139 11.874 1.00 95.62 107 ALA A O 1
ATOM 861 N N . ILE A 1 108 ? 1.545 7.251 10.072 1.00 96.06 108 ILE A N 1
ATOM 862 C CA . ILE A 1 108 ? 0.178 7.440 10.579 1.00 96.06 108 ILE A CA 1
ATOM 863 C C . ILE A 1 108 ? -0.551 6.100 10.691 1.00 96.06 108 ILE A C 1
ATOM 865 O O . ILE A 1 108 ? -1.264 5.891 11.667 1.00 96.06 108 ILE A O 1
ATOM 869 N N . TYR A 1 109 ? -0.368 5.181 9.738 1.00 95.69 109 TYR A N 1
ATOM 870 C CA . TYR A 1 109 ? -0.926 3.832 9.830 1.00 95.69 109 TYR A CA 1
ATOM 871 C C . TYR A 1 109 ? -0.431 3.099 11.076 1.00 95.69 109 TYR A C 1
ATOM 873 O O . TYR A 1 109 ? -1.249 2.655 11.876 1.00 95.69 109 TYR A O 1
ATOM 881 N N . PHE A 1 110 ? 0.889 3.047 11.287 1.00 94.19 110 PHE A N 1
ATOM 882 C CA . PHE A 1 110 ? 1.461 2.433 12.484 1.00 94.19 110 PHE A CA 1
ATOM 883 C C . PHE A 1 110 ? 0.973 3.124 13.759 1.00 94.19 110 PHE A C 1
ATOM 885 O O . PHE A 1 110 ? 0.606 2.449 14.718 1.00 94.19 110 PHE A O 1
ATOM 892 N N . GLY A 1 111 ? 0.917 4.458 13.779 1.00 95.75 111 GLY A N 1
ATOM 893 C CA . GLY A 1 111 ? 0.369 5.208 14.909 1.00 95.75 111 GLY A CA 1
ATOM 894 C C . GLY A 1 111 ? -1.097 4.863 15.183 1.00 95.75 111 GLY A C 1
ATOM 895 O O . GLY A 1 111 ? -1.462 4.600 16.325 1.00 95.75 111 GLY A O 1
ATOM 896 N N . GLY A 1 112 ? -1.929 4.805 14.143 1.00 95.00 112 GLY A N 1
ATOM 897 C CA . GLY A 1 112 ? -3.343 4.447 14.237 1.00 95.00 112 GLY A CA 1
ATOM 898 C C . GLY A 1 112 ? -3.567 3.015 14.717 1.00 95.00 112 GLY A C 1
ATOM 899 O O . GLY A 1 112 ? -4.443 2.795 15.551 1.00 95.00 112 GLY A O 1
ATOM 900 N N . ASP A 1 113 ? -2.753 2.064 14.255 1.00 92.94 113 ASP A N 1
ATOM 901 C CA . ASP A 1 113 ? -2.804 0.664 14.688 1.00 92.94 113 ASP A CA 1
ATOM 902 C C . ASP A 1 113 ? -2.429 0.523 16.172 1.00 92.94 113 ASP A C 1
ATOM 904 O O . ASP A 1 113 ? -3.167 -0.073 16.958 1.00 92.94 113 ASP A O 1
ATOM 908 N N . ASN A 1 114 ? -1.360 1.201 16.603 1.00 96.19 114 ASN A N 1
ATOM 909 C CA . ASN A 1 114 ? -0.965 1.237 18.011 1.00 96.19 114 ASN A CA 1
ATOM 910 C C . ASN A 1 114 ? -2.022 1.922 18.889 1.00 96.19 114 ASN A C 1
ATOM 912 O O . ASN A 1 114 ? -2.374 1.392 19.938 1.00 96.19 114 ASN A O 1
ATOM 916 N N . ILE A 1 115 ? -2.583 3.063 18.474 1.00 95.62 115 ILE A N 1
ATOM 917 C CA . ILE A 1 115 ? -3.664 3.729 19.223 1.00 95.62 115 ILE A CA 1
ATOM 918 C C . ILE A 1 115 ? -4.899 2.828 19.293 1.00 95.62 115 ILE A C 1
ATOM 920 O O . ILE A 1 115 ? -5.516 2.727 20.350 1.00 95.62 115 ILE A O 1
ATOM 924 N N . SER A 1 116 ? -5.252 2.151 18.198 1.00 95.38 116 SER A N 1
ATOM 925 C CA . SER A 1 116 ? -6.364 1.201 18.173 1.00 95.38 116 SER A CA 1
ATOM 926 C C . SER A 1 116 ? -6.146 0.060 19.168 1.00 95.38 116 SER A C 1
ATOM 928 O O . SER A 1 116 ? -7.042 -0.242 19.960 1.00 95.38 116 SER A O 1
ATOM 930 N N . TYR A 1 117 ? -4.943 -0.517 19.185 1.00 95.44 117 TYR A N 1
ATOM 931 C CA . TYR A 1 117 ? -4.553 -1.557 20.130 1.00 95.44 117 TYR A CA 1
ATOM 932 C C . TYR A 1 117 ? -4.615 -1.063 21.582 1.00 95.44 117 TYR A C 1
ATOM 934 O O . TYR A 1 117 ? -5.300 -1.669 22.408 1.00 95.44 117 TYR A O 1
ATOM 942 N N . LEU A 1 118 ? -3.984 0.074 21.889 1.00 96.44 118 LEU A N 1
ATOM 943 C CA . LEU A 1 118 ? -3.972 0.666 23.232 1.00 96.44 118 LEU A CA 1
ATOM 944 C C . LEU A 1 118 ? -5.380 1.033 23.717 1.00 96.44 118 LEU A C 1
ATOM 946 O O . LEU A 1 118 ? -5.727 0.796 24.876 1.00 96.44 118 LEU A O 1
ATOM 950 N N . ALA A 1 119 ? -6.221 1.558 22.824 1.00 94.88 119 ALA A N 1
ATOM 951 C CA . ALA A 1 119 ? -7.626 1.786 23.114 1.00 94.88 119 ALA A CA 1
ATOM 952 C C . ALA A 1 119 ? -8.328 0.458 23.427 1.00 94.88 119 ALA A C 1
ATOM 954 O O . ALA A 1 119 ? -8.992 0.365 24.449 1.00 94.88 119 ALA A O 1
ATOM 955 N N . SER A 1 120 ? -8.140 -0.596 22.625 1.00 93.38 120 SER A N 1
ATOM 956 C CA . SER A 1 120 ? -8.832 -1.885 22.801 1.00 93.38 120 SER A CA 1
ATOM 957 C C . SER A 1 120 ? -8.562 -2.573 24.150 1.00 93.38 120 SER A C 1
ATOM 959 O O . SER A 1 120 ? -9.472 -3.181 24.727 1.00 93.38 120 SER A O 1
ATOM 961 N N . ILE A 1 121 ? -7.358 -2.405 24.707 1.00 95.75 121 ILE A N 1
ATOM 962 C CA . ILE A 1 121 ? -6.989 -2.934 26.031 1.00 95.75 121 ILE A CA 1
ATOM 963 C C . ILE A 1 121 ? -7.462 -2.042 27.191 1.00 95.75 121 ILE A C 1
ATOM 965 O O . ILE A 1 121 ? -7.363 -2.439 28.348 1.00 95.75 121 ILE A O 1
ATOM 969 N N . GLY A 1 122 ? -8.013 -0.861 26.897 1.00 93.88 122 GLY A N 1
ATOM 970 C CA . GLY A 1 122 ? -8.537 0.075 27.890 1.00 93.88 122 GLY A CA 1
ATOM 971 C C . GLY A 1 122 ? -7.512 1.047 28.463 1.00 93.88 122 GLY A C 1
ATOM 972 O O . GLY A 1 122 ? -7.783 1.656 29.493 1.00 93.88 122 GLY A O 1
ATOM 973 N N . LEU A 1 123 ? -6.353 1.237 27.817 1.00 95.12 123 LEU A N 1
ATOM 974 C CA . LEU A 1 123 ? -5.354 2.205 28.293 1.00 95.12 123 LEU A CA 1
ATOM 975 C C . LEU A 1 123 ? -5.891 3.648 28.258 1.00 95.12 123 LEU A C 1
ATOM 977 O O . LEU A 1 123 ? -5.494 4.484 29.063 1.00 95.12 123 LEU A O 1
ATOM 981 N N . CYS A 1 124 ? -6.810 3.933 27.334 1.00 92.44 124 CYS A N 1
ATOM 982 C CA . CYS A 1 124 ? -7.447 5.241 27.169 1.00 92.44 124 CYS A CA 1
ATOM 983 C C . CYS A 1 124 ? -8.830 5.335 27.841 1.00 92.44 124 CYS A C 1
ATOM 985 O O . CYS A 1 124 ? -9.608 6.232 27.512 1.00 92.44 124 CYS A O 1
ATOM 987 N N . ASP A 1 125 ? -9.176 4.404 28.734 1.00 93.56 125 ASP A N 1
ATOM 988 C CA . ASP A 1 125 ? -10.473 4.414 29.404 1.00 93.56 125 ASP A CA 1
ATOM 989 C C . ASP A 1 125 ? -10.591 5.596 30.378 1.00 93.56 125 ASP A C 1
ATOM 991 O O . ASP A 1 125 ? -9.718 5.847 31.210 1.00 93.56 125 ASP A O 1
ATOM 995 N N . ASN A 1 126 ? -11.729 6.292 30.334 1.00 92.56 126 ASN A N 1
ATOM 996 C CA . ASN A 1 126 ? -12.065 7.269 31.361 1.00 92.56 126 ASN A CA 1
ATOM 997 C C . ASN A 1 126 ? -12.749 6.572 32.547 1.00 92.56 126 ASN A C 1
ATOM 999 O O . ASN A 1 126 ? -13.958 6.334 32.527 1.00 92.56 126 ASN A O 1
ATOM 1003 N N . PHE A 1 127 ? -11.977 6.282 33.596 1.00 92.38 127 PHE A N 1
ATOM 1004 C CA . PHE A 1 127 ? -12.472 5.649 34.825 1.00 92.38 127 PHE A CA 1
ATOM 1005 C C . PHE A 1 127 ? -13.386 6.542 35.679 1.00 92.38 127 PHE A C 1
ATOM 1007 O O . PHE A 1 127 ? -13.988 6.048 36.627 1.00 92.38 127 PHE A O 1
ATOM 1014 N N . GLN A 1 128 ? -13.548 7.826 35.337 1.00 94.31 128 GLN A N 1
ATOM 1015 C CA . GLN A 1 128 ? -14.559 8.684 35.968 1.00 94.31 128 GLN A CA 1
ATOM 1016 C C . GLN A 1 128 ? -15.986 8.296 35.549 1.00 94.31 128 GLN A C 1
ATOM 1018 O O . GLN A 1 128 ? -16.948 8.644 36.230 1.00 94.31 128 GLN A O 1
ATOM 1023 N N . ILE A 1 129 ? -16.143 7.575 34.433 1.00 93.00 129 ILE A N 1
ATOM 1024 C CA . ILE A 1 129 ? -17.431 7.032 34.002 1.00 93.00 129 ILE A CA 1
ATOM 1025 C C . ILE A 1 129 ? -17.690 5.746 34.794 1.00 93.00 129 ILE A C 1
ATOM 1027 O O . ILE A 1 129 ? -17.035 4.726 34.574 1.00 93.00 129 ILE A O 1
ATOM 1031 N N . THR A 1 130 ? -18.657 5.802 35.711 1.00 93.75 130 THR A N 1
ATOM 1032 C CA . THR A 1 130 ? -19.076 4.667 36.551 1.00 93.75 130 THR A CA 1
ATOM 1033 C C . THR A 1 130 ? -19.833 3.590 35.776 1.00 93.75 130 THR A C 1
ATOM 1035 O O . THR A 1 130 ? -19.791 2.425 36.157 1.00 93.75 130 THR A O 1
ATOM 1038 N N . ASP A 1 131 ? -20.491 3.958 34.674 1.00 96.38 131 ASP A N 1
ATOM 1039 C CA . ASP A 1 131 ? -21.166 3.015 33.781 1.00 96.38 131 ASP A CA 1
ATOM 1040 C C . ASP A 1 131 ? -20.157 2.269 32.891 1.00 96.38 131 ASP A C 1
ATOM 1042 O O . ASP A 1 131 ? -19.575 2.819 31.948 1.00 96.38 131 ASP A O 1
ATOM 1046 N N . GLU A 1 132 ? -19.973 0.985 33.188 1.00 95.00 132 GLU A N 1
ATOM 1047 C CA . GLU A 1 132 ? -19.087 0.088 32.452 1.00 95.00 132 GLU A CA 1
ATOM 1048 C C . GLU A 1 132 ? -19.498 -0.082 30.985 1.00 95.00 132 GLU A C 1
ATOM 1050 O O . GLU A 1 132 ? -18.634 -0.085 30.105 1.00 95.00 132 GLU A O 1
ATOM 1055 N N . SER A 1 133 ? -20.800 -0.167 30.696 1.00 95.50 133 SER A N 1
ATOM 1056 C CA . SER A 1 133 ? -21.297 -0.357 29.330 1.00 95.50 133 SER A CA 1
ATOM 1057 C C . SER A 1 133 ? -20.905 0.827 28.448 1.00 95.50 133 SER A C 1
ATOM 1059 O O . SER A 1 133 ? -20.352 0.666 27.354 1.00 95.50 133 SER A O 1
ATOM 1061 N N . LYS A 1 134 ? -21.085 2.041 28.978 1.00 95.75 134 LYS A N 1
ATOM 1062 C CA . LYS A 1 134 ? -20.682 3.279 28.310 1.00 95.75 134 LYS A CA 1
ATOM 1063 C C . LYS A 1 134 ? -19.169 3.359 28.106 1.00 95.75 134 LYS A C 1
ATOM 1065 O O . LYS A 1 134 ? -18.721 3.760 27.032 1.00 95.75 134 LYS A O 1
ATOM 1070 N N . ARG A 1 135 ? -18.372 2.935 29.092 1.00 95.00 135 ARG A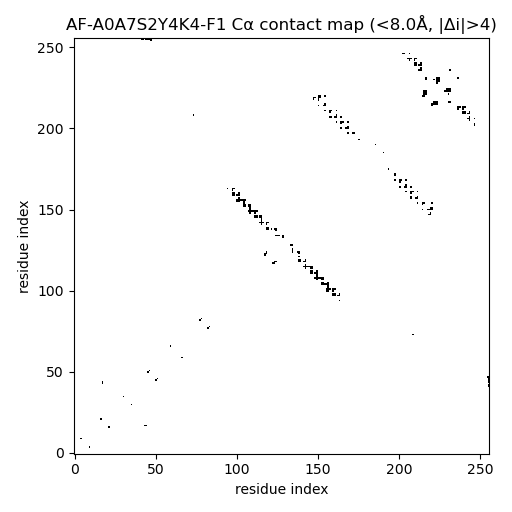 N 1
ATOM 1071 C CA . ARG A 1 135 ? -16.905 2.888 28.981 1.00 95.00 135 ARG A CA 1
ATOM 1072 C C . ARG A 1 135 ? -16.451 1.935 27.872 1.00 95.00 135 ARG A C 1
ATOM 1074 O O . ARG A 1 135 ? -15.663 2.333 27.016 1.00 95.00 135 ARG A O 1
ATOM 1081 N N . ILE A 1 136 ? -17.005 0.721 27.826 1.00 95.31 136 ILE A N 1
ATOM 1082 C CA . ILE A 1 136 ? -16.710 -0.267 26.776 1.00 95.31 136 ILE A CA 1
ATOM 1083 C C . ILE A 1 136 ? -17.137 0.250 25.395 1.00 95.31 136 ILE A C 1
ATOM 1085 O O . ILE A 1 136 ? -16.416 0.055 24.415 1.00 95.31 136 ILE A O 1
ATOM 1089 N N . SER A 1 137 ? -18.284 0.928 25.295 1.00 95.75 137 SER A N 1
ATOM 1090 C CA . SER A 1 137 ? -18.740 1.534 24.039 1.00 95.75 137 SER A CA 1
ATOM 1091 C C . SER A 1 137 ? -17.766 2.604 23.538 1.00 95.75 137 SER A C 1
ATOM 1093 O O . SER A 1 137 ? -17.317 2.533 22.394 1.00 95.75 137 SER A O 1
ATOM 1095 N N . ASN A 1 138 ? -17.370 3.542 24.405 1.00 95.12 138 ASN A N 1
ATOM 1096 C CA . ASN A 1 138 ? -16.401 4.591 24.069 1.00 95.12 138 ASN A CA 1
ATOM 1097 C C . ASN A 1 138 ? -15.058 3.997 23.622 1.00 95.12 138 ASN A C 1
ATOM 1099 O O . ASN A 1 138 ? -14.440 4.479 22.673 1.00 95.12 138 ASN A O 1
ATOM 1103 N N . ARG A 1 139 ? -14.626 2.917 24.280 1.00 95.12 139 ARG A N 1
ATOM 1104 C CA . ARG A 1 139 ? -13.410 2.184 23.932 1.00 95.12 139 ARG A CA 1
ATOM 1105 C C . ARG A 1 139 ? -13.461 1.625 22.510 1.00 95.12 139 ARG A C 1
ATOM 1107 O O . ARG A 1 139 ? -12.538 1.839 21.722 1.00 95.12 139 ARG A O 1
ATOM 1114 N N . LYS A 1 140 ? -14.547 0.918 22.177 1.00 95.62 140 LYS A N 1
ATOM 1115 C CA . LYS A 1 140 ? -14.769 0.354 20.836 1.00 95.62 140 LYS A CA 1
ATOM 1116 C C . LYS A 1 140 ? -14.821 1.450 19.778 1.00 95.62 140 LYS A C 1
ATOM 1118 O O . LYS A 1 140 ? -14.244 1.287 18.709 1.00 95.62 140 LYS A O 1
ATOM 1123 N N . GLU A 1 141 ? -15.466 2.570 20.087 1.00 95.94 141 GLU A N 1
ATOM 1124 C CA . GLU A 1 141 ? -15.549 3.716 19.187 1.00 95.94 141 GLU A CA 1
ATOM 1125 C C . GLU A 1 141 ? -14.172 4.340 18.919 1.00 95.94 141 GLU A C 1
ATOM 1127 O O . GLU A 1 141 ? -13.825 4.581 17.761 1.00 95.94 141 GLU A O 1
ATOM 1132 N N . LEU A 1 142 ? -13.366 4.565 19.962 1.00 95.19 142 LEU A N 1
ATOM 1133 C CA . LEU A 1 142 ? -12.019 5.120 19.824 1.00 95.19 142 LEU A CA 1
ATOM 1134 C C . LEU A 1 142 ? -11.112 4.194 19.004 1.00 95.19 142 LEU A C 1
ATOM 1136 O O . LEU A 1 142 ? -10.453 4.658 18.073 1.00 95.19 14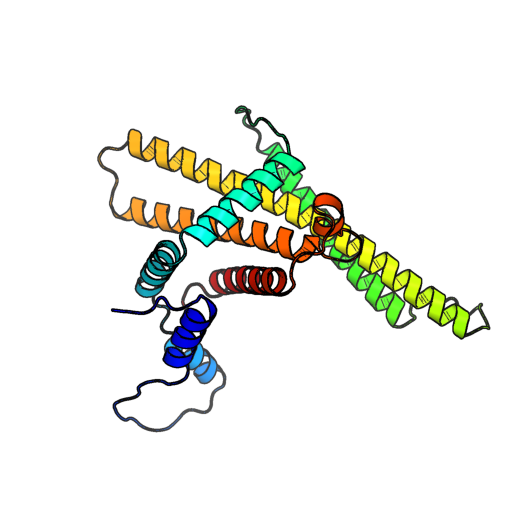2 LEU A O 1
ATOM 1140 N N . SER A 1 143 ? -11.125 2.892 19.306 1.00 95.81 143 SER A N 1
ATOM 1141 C CA . SER A 1 143 ? -10.369 1.885 18.554 1.00 95.81 143 SER A CA 1
ATOM 1142 C C . SER A 1 143 ? -10.798 1.846 17.083 1.00 95.81 143 SER A C 1
ATOM 1144 O O . SER A 1 143 ? -9.956 1.955 16.191 1.00 95.81 143 SER A O 1
ATOM 1146 N N . ALA A 1 144 ? -12.106 1.815 16.806 1.00 94.88 144 ALA A N 1
ATOM 1147 C CA . ALA A 1 144 ? -12.627 1.815 15.440 1.00 94.88 144 ALA A CA 1
ATOM 1148 C C . ALA A 1 144 ? -12.254 3.091 14.667 1.00 94.88 144 ALA A C 1
ATOM 1150 O O . ALA A 1 144 ? -11.871 3.018 13.496 1.00 94.88 144 ALA A O 1
ATOM 1151 N N . LYS A 1 145 ? -12.322 4.266 15.310 1.00 95.62 145 LYS A N 1
ATOM 1152 C CA . LYS A 1 145 ? -11.901 5.541 14.711 1.00 95.62 145 LYS A CA 1
ATOM 1153 C C . LYS A 1 145 ? -10.410 5.533 14.386 1.00 95.62 145 LYS A C 1
ATOM 1155 O O . LYS A 1 145 ? -10.049 5.848 13.253 1.00 95.62 145 LYS A O 1
ATOM 1160 N N . ALA A 1 146 ? -9.560 5.139 15.335 1.00 95.38 146 ALA A N 1
ATOM 1161 C CA . ALA A 1 146 ? -8.113 5.067 15.139 1.00 95.38 146 ALA A CA 1
ATOM 1162 C C . ALA A 1 146 ? -7.739 4.113 13.992 1.00 95.38 146 ALA A C 1
ATOM 1164 O O . ALA A 1 146 ? -7.005 4.508 13.086 1.00 95.38 146 ALA A O 1
ATOM 1165 N N . ALA A 1 147 ? -8.335 2.917 13.961 1.00 94.44 147 ALA A N 1
ATOM 1166 C CA . ALA A 1 147 ? -8.149 1.955 12.876 1.00 94.44 147 ALA A CA 1
ATOM 1167 C C . ALA A 1 147 ? -8.606 2.515 11.518 1.00 94.44 147 ALA A C 1
ATOM 1169 O O . ALA A 1 147 ? -7.920 2.362 10.510 1.00 94.44 147 ALA A O 1
ATOM 1170 N N . THR A 1 148 ? -9.741 3.220 11.481 1.00 95.19 148 THR A N 1
ATOM 1171 C CA . THR A 1 148 ? -10.261 3.845 10.254 1.00 95.19 148 THR A CA 1
ATOM 1172 C C . THR A 1 148 ? -9.313 4.923 9.720 1.00 95.19 148 THR A C 1
ATOM 1174 O O . THR A 1 148 ? -9.040 4.965 8.519 1.00 95.19 148 THR A O 1
ATOM 1177 N N . TYR A 1 149 ? -8.786 5.789 10.590 1.00 95.19 149 TYR A N 1
ATOM 1178 C CA . TYR A 1 149 ? -7.802 6.802 10.194 1.00 95.19 149 TYR A CA 1
ATOM 1179 C C . TYR A 1 149 ? -6.488 6.173 9.730 1.00 95.19 149 TYR A C 1
ATOM 1181 O O . TYR A 1 149 ? -5.966 6.575 8.689 1.00 95.19 149 TYR A O 1
ATOM 1189 N N . GLY A 1 150 ? -6.000 5.154 10.444 1.00 95.50 150 GLY A N 1
ATOM 1190 C CA . GLY A 1 150 ? -4.816 4.393 10.050 1.00 95.50 150 GLY A CA 1
ATOM 1191 C C . GLY A 1 150 ? -4.975 3.775 8.661 1.00 95.50 150 GLY A C 1
ATOM 1192 O O . GLY A 1 150 ? -4.136 3.999 7.791 1.00 95.50 150 GLY A O 1
ATOM 1193 N N . ASN A 1 151 ? -6.092 3.086 8.407 1.00 94.38 151 ASN A N 1
ATOM 1194 C CA . ASN A 1 151 ? -6.398 2.479 7.108 1.00 94.38 151 ASN A CA 1
ATOM 1195 C C . ASN A 1 151 ? -6.411 3.505 5.969 1.00 94.38 151 ASN A C 1
ATOM 1197 O O . ASN A 1 151 ? -5.817 3.270 4.918 1.00 94.38 151 ASN A O 1
ATOM 1201 N N . ARG A 1 152 ? -7.053 4.663 6.174 1.00 95.38 152 ARG A N 1
ATOM 1202 C CA . ARG A 1 152 ? -7.083 5.747 5.178 1.00 95.38 152 ARG A CA 1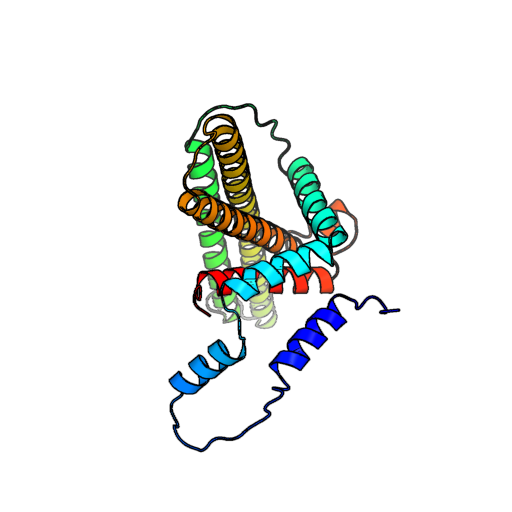
ATOM 1203 C C . ARG A 1 152 ? -5.685 6.273 4.863 1.00 95.38 152 ARG A C 1
ATOM 1205 O O . ARG A 1 152 ? -5.351 6.441 3.693 1.00 95.38 152 ARG A O 1
ATOM 1212 N N . ALA A 1 153 ? -4.869 6.510 5.887 1.00 96.31 153 ALA A N 1
ATOM 1213 C CA . ALA A 1 153 ? -3.499 6.978 5.704 1.00 96.31 153 ALA A CA 1
ATOM 1214 C C . ALA A 1 153 ? -2.628 5.940 4.980 1.00 96.31 153 ALA A C 1
ATOM 1216 O O . ALA A 1 153 ? -1.867 6.295 4.078 1.00 96.31 153 ALA A O 1
ATOM 1217 N N . TYR A 1 154 ? -2.795 4.657 5.309 1.00 95.25 154 TYR A N 1
ATOM 1218 C CA . TYR A 1 154 ? -2.112 3.566 4.619 1.00 95.25 154 TYR A CA 1
ATOM 1219 C C . TYR A 1 154 ? -2.497 3.493 3.143 1.00 95.25 154 TYR A C 1
ATOM 1221 O O . TYR A 1 154 ? -1.634 3.380 2.279 1.00 95.25 154 TYR A O 1
ATOM 1229 N N . PHE A 1 155 ? -3.784 3.631 2.828 1.00 95.44 155 PHE A N 1
ATOM 1230 C CA . PHE A 1 155 ? -4.250 3.628 1.446 1.00 95.44 155 PHE A CA 1
ATOM 1231 C C . PHE A 1 155 ? -3.669 4.787 0.628 1.00 95.44 155 PHE A C 1
ATOM 1233 O O . PHE A 1 155 ? -3.244 4.583 -0.509 1.00 95.44 155 PHE A O 1
ATOM 1240 N N . ILE A 1 156 ? -3.551 5.980 1.220 1.00 94.88 156 ILE A N 1
ATOM 1241 C CA . ILE A 1 156 ? -2.841 7.110 0.599 1.00 94.88 156 ILE A CA 1
ATOM 1242 C C . ILE A 1 156 ? -1.364 6.755 0.355 1.00 94.88 156 ILE A C 1
ATOM 1244 O O . ILE A 1 156 ? -0.830 7.054 -0.715 1.00 94.88 156 ILE A O 1
ATOM 1248 N N . ALA A 1 157 ? -0.706 6.067 1.293 1.00 94.50 157 ALA A N 1
ATOM 1249 C CA . ALA A 1 157 ? 0.663 5.591 1.098 1.00 94.50 157 ALA A CA 1
ATOM 1250 C C . ALA A 1 157 ? 0.779 4.551 -0.032 1.00 94.50 157 ALA A C 1
ATOM 1252 O O . ALA A 1 157 ? 1.737 4.607 -0.806 1.00 94.50 157 ALA A O 1
ATOM 1253 N N . CYS A 1 158 ? -0.189 3.638 -0.172 1.00 94.69 158 CYS A N 1
ATOM 1254 C CA . CYS A 1 158 ? -0.253 2.684 -1.284 1.00 94.69 158 CYS A CA 1
ATOM 1255 C C . CYS A 1 158 ? -0.398 3.400 -2.629 1.00 94.69 158 CYS A C 1
ATOM 1257 O O . CYS A 1 158 ? 0.325 3.083 -3.570 1.00 94.69 158 CYS A O 1
ATOM 1259 N N . LEU A 1 159 ? -1.280 4.400 -2.705 1.00 94.50 159 LEU A N 1
ATOM 1260 C CA . LEU A 1 159 ? -1.464 5.228 -3.896 1.00 94.50 159 LEU A CA 1
ATOM 1261 C C . LEU A 1 159 ? -0.179 5.977 -4.275 1.00 94.50 159 LEU A C 1
ATOM 1263 O O . LEU A 1 159 ? 0.245 5.929 -5.428 1.00 94.50 159 LEU A O 1
ATOM 1267 N N . ALA A 1 160 ? 0.490 6.609 -3.309 1.00 93.81 160 ALA A N 1
ATOM 1268 C CA . ALA A 1 160 ? 1.776 7.263 -3.545 1.00 93.81 160 ALA A CA 1
ATOM 1269 C C . ALA A 1 160 ? 2.855 6.259 -3.994 1.00 93.81 160 ALA A C 1
ATOM 1271 O O . ALA A 1 160 ? 3.614 6.526 -4.926 1.00 93.81 160 ALA A O 1
ATOM 1272 N N . GLY A 1 161 ? 2.890 5.072 -3.379 1.00 92.69 161 GLY A N 1
ATOM 1273 C CA . GLY A 1 161 ? 3.780 3.979 -3.767 1.00 92.69 161 GLY A CA 1
ATOM 1274 C C . GLY A 1 161 ? 3.541 3.483 -5.194 1.00 92.69 161 GLY A C 1
ATOM 1275 O O . GLY A 1 161 ? 4.511 3.241 -5.909 1.00 92.69 161 GLY A O 1
ATOM 1276 N N . LEU A 1 162 ? 2.279 3.397 -5.620 1.00 93.94 162 LEU A N 1
ATOM 1277 C CA . LEU A 1 162 ? 1.890 3.053 -6.987 1.00 93.94 162 LEU A CA 1
ATOM 1278 C C . LEU A 1 162 ? 2.387 4.091 -7.996 1.00 93.94 162 LEU A C 1
ATOM 1280 O O . LEU A 1 162 ? 2.930 3.719 -9.032 1.00 93.94 162 LEU A O 1
ATOM 1284 N N . VAL A 1 163 ? 2.244 5.384 -7.694 1.00 90.69 163 VAL A N 1
ATOM 1285 C CA . VAL A 1 163 ? 2.747 6.455 -8.570 1.00 90.69 163 VAL A CA 1
ATOM 1286 C C . VAL A 1 163 ? 4.265 6.356 -8.733 1.00 90.69 163 VAL A C 1
ATOM 1288 O O . VAL A 1 163 ? 4.765 6.441 -9.854 1.00 90.69 163 VAL A O 1
ATOM 1291 N N . VAL A 1 164 ? 5.003 6.131 -7.643 1.00 91.50 164 VAL A N 1
ATOM 1292 C CA . VAL A 1 164 ? 6.468 5.992 -7.688 1.00 91.50 164 VAL A CA 1
ATOM 1293 C C . VAL A 1 164 ? 6.892 4.759 -8.489 1.00 91.50 164 VAL A C 1
ATOM 1295 O O . VAL A 1 164 ? 7.737 4.870 -9.375 1.00 91.50 164 VAL A O 1
ATOM 1298 N N . SER A 1 165 ? 6.305 3.589 -8.219 1.00 92.19 165 SER A N 1
ATOM 1299 C CA . SER A 1 165 ? 6.680 2.347 -8.910 1.00 92.19 165 SER A CA 1
ATOM 1300 C C . SER A 1 165 ? 6.314 2.374 -10.395 1.00 92.19 165 SER A C 1
ATOM 1302 O O . SER A 1 165 ? 7.117 1.945 -11.223 1.00 92.19 165 SER A O 1
ATOM 1304 N N . TRP A 1 166 ? 5.165 2.959 -10.746 1.00 92.50 166 TRP A N 1
ATOM 1305 C CA . TRP A 1 166 ? 4.767 3.193 -12.133 1.00 92.50 166 TRP A CA 1
ATOM 1306 C C . TRP A 1 166 ? 5.767 4.079 -12.881 1.00 92.50 166 TRP A C 1
ATOM 1308 O O . TRP A 1 166 ? 6.213 3.717 -13.970 1.00 92.50 166 TRP A O 1
ATOM 1318 N N . ARG A 1 167 ? 6.148 5.224 -12.296 1.00 90.25 167 ARG A N 1
ATOM 1319 C CA . ARG A 1 167 ? 7.113 6.146 -12.915 1.00 90.25 167 ARG A CA 1
ATOM 1320 C C . ARG A 1 167 ? 8.465 5.480 -13.116 1.00 90.25 167 ARG A C 1
ATOM 1322 O O . ARG A 1 167 ? 8.975 5.507 -14.230 1.00 90.25 167 ARG A O 1
ATOM 1329 N N . ASN A 1 168 ? 8.986 4.806 -12.092 1.00 90.12 168 ASN A N 1
ATOM 1330 C CA . ASN A 1 168 ? 10.266 4.102 -12.181 1.00 90.12 168 ASN A CA 1
ATOM 1331 C C . ASN A 1 168 ? 10.250 3.030 -13.282 1.00 90.12 168 ASN A C 1
ATOM 1333 O O . ASN A 1 168 ? 11.211 2.914 -14.041 1.00 90.12 168 ASN A O 1
ATOM 1337 N N . TYR A 1 169 ? 9.153 2.274 -13.404 1.00 89.81 169 TYR A N 1
ATOM 1338 C CA . TYR A 1 169 ? 8.995 1.275 -14.460 1.00 89.81 169 TYR A CA 1
ATOM 1339 C C . TYR A 1 169 ? 8.927 1.909 -15.860 1.00 89.81 169 TYR A C 1
ATOM 1341 O O . TYR A 1 169 ? 9.641 1.475 -16.765 1.00 89.81 169 TYR A O 1
ATOM 1349 N N . ARG A 1 170 ? 8.120 2.965 -16.040 1.00 90.31 170 ARG A N 1
ATOM 1350 C CA . ARG A 1 170 ? 7.971 3.665 -17.328 1.00 90.31 170 ARG A CA 1
ATOM 1351 C C . ARG A 1 170 ? 9.271 4.340 -17.765 1.00 90.31 170 ARG A C 1
ATOM 1353 O O . ARG A 1 170 ? 9.663 4.198 -18.918 1.00 90.31 170 ARG A O 1
ATOM 1360 N N . GLU A 1 171 ? 9.936 5.051 -16.857 1.00 89.25 171 GLU A N 1
ATOM 1361 C CA . GLU A 1 171 ? 11.212 5.724 -17.124 1.00 89.25 171 GLU A CA 1
ATOM 1362 C C . GLU A 1 171 ? 12.302 4.720 -17.501 1.00 89.25 171 GLU A C 1
ATOM 1364 O O . GLU A 1 171 ? 13.078 4.978 -18.419 1.00 89.25 171 GLU A O 1
ATOM 1369 N N . PHE A 1 172 ? 12.344 3.560 -16.837 1.00 90.19 172 PHE A N 1
ATOM 1370 C CA . PHE A 1 172 ? 13.269 2.494 -17.201 1.00 90.19 172 PHE A CA 1
ATOM 1371 C C . PHE A 1 172 ? 12.986 1.960 -18.608 1.00 90.19 172 PHE A C 1
ATOM 1373 O O . PHE A 1 172 ? 13.896 1.935 -19.428 1.00 90.19 172 PHE A O 1
ATOM 1380 N N . CYS A 1 173 ? 11.728 1.631 -18.926 1.00 85.88 173 CYS A N 1
ATOM 1381 C CA . CYS A 1 173 ? 11.360 1.152 -20.263 1.00 85.88 173 CYS A CA 1
ATOM 1382 C C . CYS A 1 173 ? 11.692 2.179 -21.360 1.00 85.88 173 CYS A C 1
ATOM 1384 O O . CYS A 1 173 ? 12.208 1.812 -22.410 1.00 85.88 173 CYS A O 1
ATOM 1386 N N . ALA A 1 174 ? 11.445 3.470 -21.112 1.00 87.94 174 ALA A N 1
ATOM 1387 C CA . ALA A 1 174 ? 11.776 4.533 -22.059 1.00 87.94 174 ALA A CA 1
ATOM 1388 C C . ALA A 1 174 ? 13.292 4.664 -22.285 1.00 87.94 174 ALA A C 1
ATOM 1390 O O . ALA A 1 174 ? 13.723 4.851 -23.419 1.00 87.94 174 ALA A O 1
ATOM 1391 N N . LYS A 1 175 ? 14.104 4.544 -21.224 1.00 88.69 175 LYS A N 1
ATOM 1392 C CA . LYS A 1 175 ? 15.573 4.567 -21.325 1.00 88.69 175 LYS A CA 1
ATOM 1393 C C . LYS A 1 175 ? 16.112 3.347 -22.067 1.00 88.69 175 LYS A C 1
ATOM 1395 O O . LYS A 1 175 ? 16.940 3.514 -22.951 1.00 88.69 175 LYS A O 1
ATOM 1400 N N . THR A 1 176 ? 15.616 2.153 -21.748 1.00 87.19 176 THR A N 1
ATOM 1401 C CA . THR A 1 176 ? 16.037 0.912 -22.411 1.00 87.19 176 THR A CA 1
ATOM 1402 C C . THR A 1 176 ? 15.699 0.923 -23.900 1.00 87.19 176 THR A C 1
ATOM 1404 O O . THR A 1 176 ? 16.542 0.540 -24.700 1.00 87.19 176 THR A O 1
ATOM 1407 N N . ASN A 1 177 ? 14.521 1.418 -24.294 1.00 82.94 177 ASN A N 1
ATOM 1408 C CA . ASN A 1 177 ? 14.162 1.520 -25.712 1.00 82.94 177 ASN A CA 1
ATOM 1409 C C . ASN A 1 177 ? 15.085 2.478 -26.480 1.00 82.94 177 ASN A C 1
ATOM 1411 O O . ASN A 1 177 ? 15.512 2.136 -27.573 1.00 82.94 177 ASN A O 1
ATOM 1415 N N . LYS A 1 178 ? 15.442 3.632 -25.897 1.00 86.56 178 LYS A N 1
ATOM 1416 C CA . LYS A 1 178 ? 16.393 4.570 -26.520 1.00 86.56 178 LYS A CA 1
ATOM 1417 C C . LYS A 1 178 ? 17.790 3.964 -26.671 1.00 86.56 178 LYS A C 1
ATOM 1419 O O . LYS A 1 178 ? 18.393 4.084 -27.724 1.00 86.56 178 LYS A O 1
ATOM 1424 N N . GLN A 1 179 ? 18.277 3.265 -25.645 1.00 84.38 179 GLN A N 1
ATOM 1425 C CA . GLN A 1 179 ? 19.579 2.587 -25.702 1.00 84.38 179 GLN A CA 1
ATOM 1426 C C . GLN A 1 179 ? 19.619 1.489 -26.774 1.00 84.38 179 GLN A C 1
ATOM 1428 O O . GLN A 1 179 ? 20.619 1.353 -27.465 1.00 84.38 179 GLN A O 1
ATOM 1433 N N . LEU A 1 180 ? 18.520 0.748 -26.952 1.00 79.88 180 LEU A N 1
ATOM 1434 C CA . LEU A 1 180 ? 18.394 -0.256 -28.015 1.00 79.88 180 LEU A CA 1
ATOM 1435 C C . LEU A 1 180 ? 18.382 0.353 -29.425 1.00 79.88 180 LEU A C 1
ATOM 1437 O O . LEU A 1 180 ? 18.769 -0.322 -30.371 1.00 79.88 180 LEU A O 1
ATOM 1441 N N . GLU A 1 181 ? 17.918 1.595 -29.577 1.00 82.31 181 GLU A N 1
ATOM 1442 C CA . GLU A 1 181 ? 17.950 2.317 -30.855 1.00 82.31 181 GLU A CA 1
ATOM 1443 C C . GLU A 1 181 ? 19.336 2.917 -31.154 1.00 82.31 181 GLU A C 1
ATOM 1445 O O . GLU A 1 181 ? 19.684 3.093 -32.320 1.00 82.31 181 GLU A O 1
ATOM 1450 N N . GLU A 1 182 ? 20.126 3.227 -30.120 1.00 84.44 182 GLU A N 1
ATOM 1451 C CA . GLU A 1 182 ? 21.433 3.892 -30.237 1.00 84.44 182 GLU A CA 1
ATOM 1452 C C . GLU A 1 182 ? 22.627 2.915 -30.317 1.00 84.44 182 GLU A C 1
ATOM 1454 O O . GLU A 1 182 ? 23.640 3.250 -30.932 1.00 84.44 182 GLU A O 1
ATOM 1459 N N . GLU A 1 183 ? 22.532 1.709 -29.742 1.00 74.94 183 GLU A N 1
ATOM 1460 C CA . GLU A 1 183 ? 23.631 0.730 -29.697 1.00 74.94 183 GLU A CA 1
ATOM 1461 C C . GLU A 1 183 ? 23.330 -0.543 -30.515 1.00 74.94 183 GLU A C 1
ATOM 1463 O O . GLU A 1 183 ? 22.749 -1.503 -30.015 1.00 74.94 183 GLU A O 1
ATOM 1468 N N . ASP A 1 184 ? 23.830 -0.609 -31.755 1.00 62.09 184 ASP A N 1
ATOM 1469 C CA . ASP A 1 184 ? 23.782 -1.800 -32.637 1.00 62.09 184 ASP A CA 1
ATOM 1470 C C . ASP A 1 184 ? 24.849 -2.870 -32.273 1.00 62.09 184 ASP A C 1
ATOM 1472 O O . ASP A 1 184 ? 25.314 -3.639 -33.111 1.00 62.09 184 ASP A O 1
ATOM 1476 N N . GLY A 1 185 ? 25.317 -2.898 -31.016 1.00 59.72 185 GLY A N 1
ATOM 1477 C CA . GLY A 1 185 ? 26.473 -3.717 -30.618 1.00 59.72 185 GLY A CA 1
ATOM 1478 C C . GLY A 1 185 ? 26.685 -3.930 -29.117 1.00 59.72 185 GLY A C 1
ATOM 1479 O O . GLY A 1 185 ? 27.809 -4.224 -28.706 1.00 59.72 185 GLY A O 1
ATOM 1480 N N . GLY A 1 186 ? 25.647 -3.766 -28.292 1.00 62.84 186 GLY A N 1
ATOM 1481 C CA . GLY A 1 186 ? 25.730 -3.995 -26.846 1.00 62.8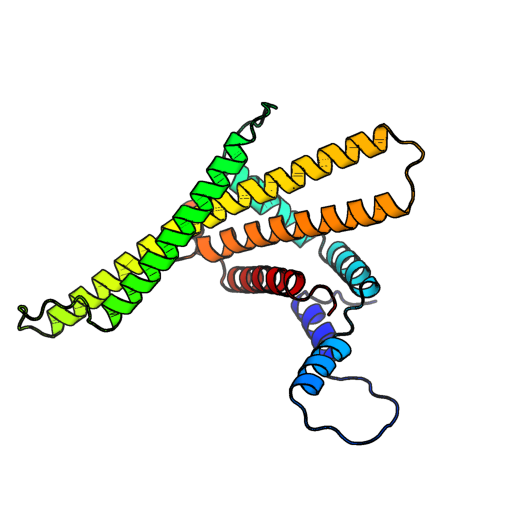4 186 GLY A CA 1
ATOM 1482 C C . GLY A 1 186 ? 26.164 -5.425 -26.484 1.00 62.84 186 GLY A C 1
ATOM 1483 O O . GLY A 1 186 ? 25.792 -6.399 -27.140 1.00 62.84 186 GLY A O 1
ATOM 1484 N N . SER A 1 187 ? 26.961 -5.562 -25.420 1.00 70.44 187 SER A N 1
ATOM 1485 C CA . SER A 1 187 ? 27.386 -6.864 -24.889 1.00 70.44 187 SER A CA 1
ATOM 1486 C C . SER A 1 187 ? 26.186 -7.654 -24.351 1.00 70.44 187 SER A C 1
ATOM 1488 O O . SER A 1 187 ? 25.357 -7.114 -23.619 1.00 70.44 187 SER A O 1
ATOM 1490 N N . GLU A 1 188 ? 26.116 -8.958 -24.642 1.00 74.81 188 GLU A N 1
ATOM 1491 C CA . GLU A 1 188 ? 25.049 -9.874 -24.190 1.00 74.81 188 GLU A CA 1
ATOM 1492 C C . GLU A 1 188 ? 24.811 -9.809 -22.664 1.00 74.81 188 GLU A C 1
ATOM 1494 O O . GLU A 1 188 ? 23.674 -9.851 -22.192 1.00 74.81 188 GLU A O 1
ATOM 1499 N N . CYS A 1 189 ? 25.879 -9.582 -21.890 1.00 71.56 189 CYS A N 1
ATOM 1500 C CA . CYS A 1 189 ? 25.840 -9.442 -20.430 1.00 71.56 189 CYS A CA 1
ATOM 1501 C C . CYS A 1 189 ? 25.030 -8.221 -19.943 1.00 71.56 189 CYS A C 1
ATOM 1503 O O . CYS A 1 189 ? 24.421 -8.264 -18.870 1.00 71.56 189 CYS A O 1
ATOM 1505 N N . ASP A 1 190 ? 24.990 -7.131 -20.713 1.00 80.00 190 ASP A N 1
ATOM 1506 C CA . ASP A 1 190 ? 24.262 -5.916 -20.330 1.00 80.00 190 ASP A CA 1
ATOM 1507 C C . ASP A 1 190 ? 22.761 -6.036 -20.622 1.00 80.00 190 ASP A C 1
ATOM 1509 O O . ASP A 1 190 ? 21.931 -5.517 -19.865 1.00 80.00 190 ASP A O 1
ATOM 1513 N N . HIS A 1 191 ? 22.390 -6.819 -21.640 1.00 79.94 191 HIS A N 1
ATOM 1514 C CA . HIS A 1 191 ? 20.993 -7.138 -21.928 1.00 79.94 191 HIS A CA 1
ATOM 1515 C C . HIS A 1 191 ? 20.333 -7.951 -20.814 1.00 79.94 191 HIS A C 1
ATOM 1517 O O . HIS A 1 191 ? 19.190 -7.666 -20.445 1.00 79.94 191 HIS A O 1
ATOM 1523 N N . ASP A 1 192 ? 21.031 -8.932 -20.247 1.00 82.94 192 ASP A N 1
ATOM 1524 C CA . ASP A 1 192 ? 20.456 -9.772 -19.194 1.00 82.94 192 ASP A CA 1
ATOM 1525 C C . ASP A 1 192 ? 20.242 -8.997 -17.890 1.00 82.94 192 ASP A C 1
ATOM 1527 O O . ASP A 1 192 ? 19.164 -9.079 -17.293 1.00 82.94 192 ASP A O 1
ATOM 1531 N N . LYS A 1 193 ? 21.187 -8.129 -17.507 1.00 86.31 193 LYS A N 1
ATOM 1532 C CA . LYS A 1 193 ? 21.011 -7.214 -16.364 1.00 86.31 193 LYS A CA 1
ATOM 1533 C C . LYS A 1 193 ? 19.862 -6.230 -16.579 1.00 86.31 193 LYS A C 1
ATOM 1535 O O . LYS A 1 193 ? 19.125 -5.914 -15.641 1.00 86.31 193 LYS A O 1
ATOM 1540 N N . ALA A 1 194 ? 19.692 -5.728 -17.804 1.00 86.25 194 ALA A N 1
ATOM 1541 C CA . ALA A 1 194 ? 18.585 -4.837 -18.133 1.00 86.25 194 ALA A CA 1
ATOM 1542 C C . ALA A 1 194 ? 17.229 -5.549 -18.006 1.00 86.25 194 ALA A C 1
ATOM 1544 O O . ALA A 1 194 ? 16.311 -4.992 -17.397 1.00 86.25 194 ALA A O 1
ATOM 1545 N N . LYS A 1 195 ? 17.113 -6.792 -18.498 1.00 85.69 195 LYS A N 1
ATOM 1546 C CA . LYS A 1 195 ? 15.906 -7.626 -18.343 1.00 85.69 195 LYS A CA 1
ATOM 1547 C C . LYS A 1 195 ? 15.597 -7.914 -16.877 1.00 85.69 195 LYS A C 1
ATOM 1549 O O . LYS A 1 195 ? 14.447 -7.782 -16.459 1.00 85.69 195 LYS A O 1
ATOM 1554 N N . GLU A 1 196 ? 16.609 -8.257 -16.083 1.00 85.81 196 GLU A N 1
ATOM 1555 C CA . GLU A 1 196 ? 16.449 -8.516 -14.650 1.00 85.81 196 GLU A CA 1
ATOM 1556 C C . GLU A 1 196 ? 15.913 -7.277 -13.921 1.00 85.81 196 GLU A C 1
ATOM 1558 O O . GLU A 1 196 ? 14.916 -7.337 -13.193 1.00 85.81 196 GLU A O 1
ATOM 1563 N N . LYS A 1 197 ? 16.515 -6.113 -14.184 1.00 89.00 197 LYS A N 1
ATOM 1564 C CA . LYS A 1 197 ? 16.062 -4.844 -13.614 1.00 89.00 197 LYS A CA 1
ATOM 1565 C C . LYS A 1 197 ? 14.655 -4.471 -14.083 1.00 89.00 197 LYS A C 1
ATOM 1567 O O . LYS A 1 197 ? 13.850 -4.016 -13.267 1.00 89.00 197 LYS A O 1
ATOM 1572 N N . GLN A 1 198 ? 14.329 -4.693 -15.357 1.00 89.06 198 GLN A N 1
ATOM 1573 C CA . GLN A 1 198 ? 12.980 -4.482 -15.888 1.00 89.06 198 GLN A CA 1
ATOM 1574 C C . GLN A 1 198 ? 11.954 -5.334 -15.142 1.00 89.06 198 GLN A C 1
ATOM 1576 O O . GLN A 1 198 ? 10.901 -4.834 -14.743 1.00 89.06 198 GLN A O 1
ATOM 1581 N N . PHE A 1 199 ? 12.274 -6.611 -14.937 1.00 86.12 199 PHE A N 1
ATOM 1582 C CA . PHE A 1 199 ? 11.414 -7.555 -14.244 1.00 86.12 199 PHE A CA 1
ATOM 1583 C C . PHE A 1 199 ? 11.227 -7.173 -12.772 1.00 86.12 199 PHE A C 1
ATOM 1585 O O . PHE A 1 199 ? 10.097 -7.133 -12.289 1.00 86.12 199 PHE A O 1
ATOM 1592 N N . SER A 1 200 ? 12.300 -6.790 -12.077 1.00 88.50 200 SER A N 1
ATOM 1593 C CA . SER A 1 200 ? 12.234 -6.298 -10.695 1.00 88.50 200 SER A CA 1
ATOM 1594 C C . SER A 1 200 ? 11.332 -5.060 -10.558 1.00 88.50 200 SER A C 1
ATOM 1596 O O . SER A 1 200 ? 10.453 -5.002 -9.691 1.00 88.50 200 SER A O 1
ATOM 1598 N N . LEU A 1 201 ? 11.472 -4.085 -11.466 1.00 87.69 201 LEU A N 1
ATOM 1599 C CA . LEU A 1 201 ? 10.617 -2.893 -11.493 1.00 87.69 201 LEU A CA 1
ATOM 1600 C C . LEU A 1 201 ? 9.157 -3.235 -11.812 1.00 87.69 201 LEU A C 1
ATOM 1602 O O . LEU A 1 201 ? 8.249 -2.686 -11.184 1.00 87.69 201 LEU A O 1
ATOM 1606 N N . PHE A 1 202 ? 8.925 -4.169 -12.736 1.00 88.00 202 PHE A N 1
ATOM 1607 C CA . PHE A 1 202 ? 7.592 -4.670 -13.055 1.00 88.00 202 PHE A CA 1
ATOM 1608 C C . PHE A 1 202 ? 6.930 -5.342 -11.845 1.00 88.00 202 PHE A C 1
ATOM 1610 O O . PHE A 1 202 ? 5.780 -5.035 -11.529 1.00 88.00 202 PHE A O 1
ATOM 1617 N N . LEU A 1 203 ? 7.653 -6.205 -11.123 1.00 88.06 203 LEU A N 1
ATOM 1618 C CA . LEU A 1 203 ? 7.152 -6.837 -9.901 1.00 88.06 203 LEU A CA 1
ATOM 1619 C C . LEU A 1 203 ? 6.807 -5.799 -8.829 1.00 88.06 203 LEU A C 1
ATOM 1621 O O . LEU A 1 203 ? 5.749 -5.889 -8.211 1.00 88.06 203 LEU A O 1
ATOM 1625 N N . SER A 1 204 ? 7.652 -4.782 -8.644 1.00 89.81 204 SER A N 1
ATOM 1626 C CA . SER A 1 204 ? 7.397 -3.679 -7.706 1.00 89.81 204 SER A CA 1
ATOM 1627 C C . SER A 1 204 ? 6.131 -2.882 -8.059 1.00 89.81 204 SER A C 1
ATOM 1629 O O . SER A 1 204 ? 5.319 -2.545 -7.185 1.00 89.81 204 SER A O 1
ATOM 1631 N N . PHE A 1 205 ? 5.913 -2.625 -9.351 1.00 90.00 205 PHE A N 1
ATOM 1632 C CA . PHE A 1 205 ? 4.691 -2.000 -9.851 1.00 90.00 205 PHE A CA 1
ATOM 1633 C C . PHE A 1 205 ? 3.459 -2.886 -9.620 1.00 90.00 205 PHE A C 1
ATOM 1635 O O . PHE A 1 205 ? 2.484 -2.434 -9.016 1.00 90.00 205 PHE A O 1
ATOM 1642 N N . MET A 1 206 ? 3.517 -4.164 -10.002 1.00 88.44 206 MET A N 1
ATOM 1643 C CA . MET A 1 206 ? 2.427 -5.126 -9.796 1.00 88.44 206 MET A CA 1
ATOM 1644 C C . MET A 1 206 ? 2.060 -5.285 -8.320 1.00 88.44 206 MET A C 1
ATOM 1646 O O . MET A 1 206 ? 0.877 -5.295 -7.972 1.00 88.44 206 MET A O 1
ATOM 1650 N N . LYS A 1 207 ? 3.063 -5.340 -7.444 1.00 90.31 207 LYS A N 1
ATOM 1651 C CA . LYS A 1 207 ? 2.890 -5.347 -5.992 1.00 90.31 207 LYS A CA 1
ATOM 1652 C C . LYS A 1 207 ? 2.130 -4.112 -5.518 1.00 90.31 207 LYS A C 1
ATOM 1654 O O . LYS A 1 207 ? 1.166 -4.235 -4.770 1.00 90.31 207 LYS A O 1
ATOM 1659 N N . SER A 1 208 ? 2.506 -2.930 -6.006 1.00 92.25 208 SER A N 1
ATOM 1660 C CA . SER A 1 208 ? 1.829 -1.671 -5.660 1.00 92.25 208 SER A CA 1
ATOM 1661 C C . SER A 1 208 ? 0.372 -1.638 -6.147 1.00 92.25 208 SER A C 1
ATOM 1663 O O . SER A 1 208 ? -0.504 -1.169 -5.423 1.00 92.25 208 SER A O 1
ATOM 1665 N N . CYS A 1 209 ? 0.086 -2.181 -7.336 1.00 91.38 209 CYS A N 1
ATOM 1666 C CA . CYS A 1 209 ? -1.285 -2.362 -7.826 1.00 91.38 209 CYS A CA 1
ATOM 1667 C C . CYS A 1 209 ? -2.095 -3.280 -6.902 1.00 91.38 209 CYS A C 1
ATOM 1669 O O . CYS A 1 209 ? -3.235 -2.964 -6.562 1.00 91.38 209 CYS A O 1
ATOM 1671 N N . CYS A 1 210 ? -1.504 -4.401 -6.481 1.00 92.06 210 CYS A N 1
ATOM 1672 C CA . CYS A 1 210 ? -2.145 -5.347 -5.573 1.00 92.06 210 CYS A CA 1
ATOM 1673 C C . CYS A 1 210 ? -2.419 -4.722 -4.205 1.00 92.06 210 CYS A C 1
ATOM 1675 O O . CYS A 1 210 ? -3.525 -4.878 -3.701 1.00 92.06 210 CYS A O 1
ATOM 1677 N N . ASP A 1 211 ? -1.478 -3.957 -3.646 1.00 91.75 211 ASP A N 1
ATOM 1678 C CA . ASP A 1 211 ? -1.693 -3.225 -2.394 1.00 91.75 211 ASP A CA 1
ATOM 1679 C C . ASP A 1 211 ? -2.898 -2.279 -2.522 1.00 91.75 211 ASP A C 1
ATOM 1681 O O . ASP A 1 211 ? -3.826 -2.338 -1.721 1.00 91.75 211 ASP A O 1
ATOM 1685 N N . VAL A 1 212 ? -2.960 -1.454 -3.573 1.00 93.19 212 VAL A N 1
ATOM 1686 C CA . VAL A 1 212 ? -4.114 -0.562 -3.784 1.00 93.19 212 VAL A CA 1
ATOM 1687 C C . VAL A 1 212 ? -5.420 -1.356 -3.878 1.00 93.19 212 VAL A C 1
ATOM 1689 O O . VAL A 1 212 ? -6.405 -0.963 -3.257 1.00 93.19 212 VAL A O 1
ATOM 1692 N N . LEU A 1 213 ? -5.441 -2.487 -4.590 1.00 90.62 213 LEU A N 1
ATOM 1693 C CA . LEU A 1 213 ? -6.625 -3.348 -4.674 1.00 90.62 213 LEU A CA 1
ATOM 1694 C C . LEU A 1 213 ? -7.033 -3.913 -3.310 1.00 90.62 213 LEU A C 1
ATOM 1696 O O . LEU A 1 213 ? -8.205 -3.825 -2.954 1.00 90.62 213 LEU A O 1
ATOM 1700 N N . VAL A 1 214 ? -6.083 -4.438 -2.540 1.00 90.19 214 VAL A N 1
ATOM 1701 C CA . VAL A 1 214 ? -6.315 -5.013 -1.208 1.00 90.19 214 VAL A CA 1
ATOM 1702 C C . VAL A 1 214 ? -6.902 -3.958 -0.271 1.00 90.19 214 VAL A C 1
ATOM 1704 O O . VAL A 1 214 ? -8.006 -4.103 0.249 1.00 90.19 214 VAL A O 1
ATOM 1707 N N . PHE A 1 215 ? -6.228 -2.817 -0.146 1.00 91.50 215 PHE A N 1
ATOM 1708 C CA . PHE A 1 215 ? -6.611 -1.785 0.816 1.00 91.50 215 PHE A CA 1
ATOM 1709 C C . PHE A 1 215 ? -7.812 -0.940 0.370 1.00 91.50 215 PHE A C 1
ATOM 1711 O O . PHE A 1 215 ? -8.431 -0.266 1.191 1.00 91.50 215 PHE A O 1
ATOM 1718 N N . SER A 1 216 ? -8.211 -1.006 -0.903 1.00 91.50 216 SER A N 1
ATOM 1719 C CA . SER A 1 216 ? -9.382 -0.279 -1.413 1.00 91.50 216 SER A CA 1
ATOM 1720 C C . SER A 1 216 ? -10.718 -0.714 -0.794 1.00 91.50 216 SER A C 1
ATOM 1722 O O . SER A 1 216 ? -11.689 0.050 -0.846 1.00 91.50 216 SER A O 1
ATOM 1724 N N . ASN A 1 217 ? -10.778 -1.912 -0.200 1.00 89.00 217 ASN A N 1
ATOM 1725 C CA . ASN A 1 217 ? -11.969 -2.446 0.463 1.00 89.00 217 ASN A CA 1
ATOM 1726 C C . ASN A 1 217 ? -11.935 -2.285 1.997 1.00 89.00 217 ASN A C 1
ATOM 1728 O O . ASN A 1 217 ? -12.863 -2.723 2.676 1.00 89.00 217 ASN A O 1
ATOM 1732 N N . ASN A 1 218 ? -10.897 -1.651 2.559 1.00 90.56 218 ASN A N 1
ATOM 1733 C CA . ASN A 1 218 ? -10.791 -1.475 4.008 1.00 90.56 218 ASN A CA 1
ATOM 1734 C C . ASN A 1 218 ? -11.852 -0.500 4.555 1.00 90.56 218 ASN A C 1
ATOM 1736 O O . ASN A 1 218 ? -12.258 0.450 3.862 1.00 90.56 218 ASN A O 1
ATOM 1740 N N . PRO A 1 219 ? -12.261 -0.674 5.832 1.00 88.31 219 PRO A N 1
ATOM 1741 C CA . PRO A 1 219 ? -13.158 0.252 6.508 1.00 88.31 219 PRO A CA 1
ATOM 1742 C C . PRO A 1 219 ? -12.666 1.698 6.404 1.00 88.31 219 PRO A C 1
ATOM 1744 O O . PRO A 1 219 ? -11.518 2.011 6.718 1.00 88.31 219 PRO A O 1
ATOM 1747 N N . GLY A 1 220 ? -13.557 2.582 5.955 1.00 89.12 220 GLY A N 1
ATOM 1748 C CA . GLY A 1 220 ? -13.276 4.005 5.779 1.00 89.12 220 GLY A CA 1
ATOM 1749 C C . GLY A 1 220 ? -12.856 4.428 4.375 1.00 89.12 220 GLY A C 1
ATOM 1750 O O . GLY A 1 220 ? -12.862 5.636 4.134 1.00 89.12 220 GLY A O 1
ATOM 1751 N N . ILE A 1 221 ? -12.533 3.489 3.477 1.00 92.12 221 ILE A N 1
ATOM 1752 C CA . ILE A 1 221 ? -12.175 3.769 2.075 1.00 92.12 221 ILE A CA 1
ATOM 1753 C C . ILE A 1 221 ? -13.322 3.356 1.152 1.00 92.12 221 ILE A C 1
ATOM 1755 O O . ILE A 1 221 ? -13.877 4.210 0.466 1.00 92.12 221 ILE A O 1
ATOM 1759 N N . ASN A 1 222 ? -13.727 2.079 1.192 1.00 89.88 222 ASN A N 1
ATOM 1760 C CA . ASN A 1 222 ? -14.860 1.534 0.428 1.00 89.88 222 ASN A CA 1
ATOM 1761 C C . ASN A 1 222 ? -14.871 1.947 -1.063 1.00 89.88 222 ASN A C 1
ATOM 1763 O O . ASN A 1 222 ? -15.935 2.212 -1.624 1.00 89.88 222 ASN A O 1
ATOM 1767 N N . LEU A 1 223 ? -13.704 2.017 -1.718 1.00 88.25 223 LEU A N 1
ATOM 1768 C CA . LEU A 1 223 ? -13.566 2.613 -3.055 1.00 88.25 223 LEU A CA 1
ATOM 1769 C C . LEU A 1 223 ? -14.458 1.914 -4.088 1.00 88.25 223 LEU A C 1
ATOM 1771 O O . LEU A 1 223 ? -15.187 2.575 -4.818 1.00 88.25 223 LEU A O 1
ATOM 1775 N N . TRP A 1 224 ? -14.441 0.581 -4.118 1.00 84.25 224 TRP A N 1
ATOM 1776 C CA . TRP A 1 224 ? -15.241 -0.215 -5.057 1.00 84.25 224 TRP A CA 1
ATOM 1777 C C . TRP A 1 224 ? -16.736 -0.002 -4.870 1.00 84.25 224 TRP A C 1
ATOM 1779 O O . TRP A 1 224 ? -17.456 0.223 -5.840 1.00 84.25 224 TRP A O 1
ATOM 1789 N N . ARG A 1 225 ? -17.189 0.017 -3.614 1.00 88.12 225 ARG A N 1
ATOM 1790 C CA . ARG A 1 225 ? -18.585 0.304 -3.293 1.00 88.12 225 ARG A CA 1
ATOM 1791 C C . ARG A 1 225 ? -18.972 1.719 -3.729 1.00 88.12 225 ARG A C 1
ATOM 1793 O O . ARG A 1 225 ? -20.068 1.891 -4.245 1.00 88.12 225 ARG A O 1
ATOM 1800 N N . ASN A 1 226 ? -18.086 2.701 -3.573 1.00 87.56 226 ASN A N 1
ATOM 1801 C CA . ASN A 1 226 ? -18.361 4.086 -3.959 1.00 87.56 226 ASN A CA 1
ATOM 1802 C C . ASN A 1 226 ? -18.357 4.291 -5.483 1.00 87.56 226 ASN A C 1
ATOM 1804 O O . ASN A 1 226 ? -19.160 5.064 -5.991 1.00 87.56 226 ASN A O 1
ATOM 1808 N N . VAL A 1 227 ? -17.459 3.617 -6.209 1.00 85.00 227 VAL A N 1
ATOM 1809 C CA . VAL A 1 227 ? -17.268 3.818 -7.657 1.00 85.00 227 VAL A CA 1
ATOM 1810 C C . VAL A 1 227 ? -18.176 2.915 -8.490 1.00 85.00 227 VAL A C 1
ATOM 1812 O O . VAL A 1 227 ? -18.720 3.356 -9.497 1.00 85.00 227 VAL A O 1
ATOM 1815 N N . LEU A 1 228 ? -18.339 1.651 -8.094 1.00 84.38 228 LEU A N 1
ATOM 1816 C CA . LEU A 1 228 ? -19.075 0.638 -8.861 1.00 84.38 228 LEU A CA 1
ATOM 1817 C C . LEU A 1 228 ? -20.379 0.186 -8.189 1.00 84.38 228 LEU A C 1
ATOM 1819 O O . LEU A 1 228 ? -21.136 -0.574 -8.784 1.00 84.38 228 LEU A O 1
ATOM 1823 N N . GLY A 1 229 ? -20.657 0.625 -6.958 1.00 89.81 229 GLY A N 1
ATOM 1824 C CA . GLY A 1 229 ? -21.870 0.259 -6.217 1.00 89.81 229 GLY A CA 1
ATOM 1825 C C . GLY A 1 229 ? -21.805 -1.095 -5.501 1.00 89.81 229 GLY A C 1
ATOM 1826 O O . GLY A 1 229 ? -22.703 -1.419 -4.727 1.00 89.81 229 GLY A O 1
ATOM 1827 N N . TYR A 1 230 ? -20.742 -1.880 -5.695 1.00 89.31 230 TYR A N 1
ATOM 1828 C CA . TYR A 1 230 ? -20.558 -3.193 -5.070 1.00 89.31 230 TYR A CA 1
ATOM 1829 C C . TYR A 1 230 ? -19.150 -3.348 -4.468 1.00 89.31 230 TYR A C 1
ATOM 1831 O O . TYR A 1 230 ? -18.202 -2.731 -4.955 1.00 89.31 230 TYR A O 1
ATOM 1839 N N . PRO A 1 231 ? -18.985 -4.134 -3.385 1.00 88.62 231 PRO A N 1
ATOM 1840 C CA . PRO A 1 231 ? -17.671 -4.381 -2.796 1.00 88.62 231 PRO A CA 1
ATOM 1841 C C . PRO A 1 231 ? -16.798 -5.237 -3.721 1.00 88.62 231 PRO A C 1
ATOM 1843 O O . PRO A 1 231 ? -17.308 -6.034 -4.511 1.00 88.62 231 PRO A O 1
ATOM 1846 N N . LEU A 1 232 ? -15.475 -5.106 -3.600 1.00 87.62 232 LEU A N 1
ATOM 1847 C CA . LEU A 1 232 ? -14.547 -5.983 -4.314 1.00 87.62 232 LEU A CA 1
ATOM 1848 C C . LEU A 1 232 ? -14.784 -7.439 -3.890 1.00 87.62 232 LEU A C 1
ATOM 1850 O O . LEU A 1 232 ? -14.943 -7.728 -2.706 1.00 87.62 232 LEU A O 1
ATOM 1854 N N . HIS A 1 233 ? -14.798 -8.355 -4.858 1.00 90.56 233 HIS A N 1
ATOM 1855 C CA . HIS A 1 233 ? -14.981 -9.773 -4.575 1.00 90.56 233 HIS A CA 1
ATOM 1856 C C . HIS A 1 233 ? -13.816 -10.312 -3.732 1.00 90.56 233 HIS A C 1
ATOM 1858 O O . HIS A 1 233 ? -12.652 -10.148 -4.106 1.00 90.56 233 HIS A O 1
ATOM 1864 N N . GLU A 1 234 ? -14.124 -11.024 -2.647 1.00 87.06 234 GLU A N 1
ATOM 1865 C CA . GLU A 1 234 ? -13.123 -11.480 -1.673 1.00 87.06 234 GLU A CA 1
ATOM 1866 C C . GLU A 1 234 ? -12.037 -12.358 -2.314 1.00 87.06 234 GLU A C 1
ATOM 1868 O O . GLU A 1 234 ? -10.857 -12.187 -2.042 1.00 87.06 234 GLU A O 1
ATOM 1873 N N . ALA A 1 235 ? -12.386 -13.217 -3.279 1.00 83.38 235 ALA A N 1
ATOM 1874 C CA . ALA A 1 235 ? -11.381 -14.007 -4.004 1.00 83.38 235 ALA A CA 1
ATOM 1875 C C . ALA A 1 235 ? -10.339 -13.148 -4.749 1.00 83.38 235 ALA A C 1
ATOM 1877 O O . ALA A 1 235 ? -9.164 -13.511 -4.797 1.00 83.38 235 ALA A O 1
ATOM 1878 N N . VAL A 1 236 ? -10.744 -12.004 -5.317 1.00 85.31 236 VAL A N 1
ATOM 1879 C CA . VAL A 1 236 ? -9.814 -11.071 -5.976 1.00 85.31 236 VAL A CA 1
ATOM 1880 C C . VAL A 1 236 ? -8.942 -10.393 -4.926 1.00 85.31 236 VAL A C 1
ATOM 1882 O O . VAL A 1 236 ? -7.729 -10.306 -5.105 1.00 85.31 236 VAL A O 1
ATOM 1885 N N . HIS A 1 237 ? -9.551 -9.976 -3.816 1.00 84.50 237 HIS A N 1
ATOM 1886 C CA . HIS A 1 237 ? -8.861 -9.381 -2.679 1.00 84.50 237 HIS A CA 1
ATOM 1887 C C . HIS A 1 237 ? -7.781 -10.324 -2.113 1.00 84.50 237 HIS A C 1
ATOM 1889 O O . HIS A 1 237 ? -6.610 -9.948 -2.058 1.00 84.50 237 HIS A O 1
ATOM 1895 N N . CYS A 1 238 ? -8.130 -11.573 -1.792 1.00 86.25 238 CYS A N 1
ATOM 1896 C CA . CYS A 1 238 ? -7.183 -12.562 -1.277 1.00 86.25 238 CYS A CA 1
ATOM 1897 C C . CYS A 1 238 ? -6.074 -12.877 -2.285 1.00 86.25 238 CYS A C 1
ATOM 1899 O O . CYS A 1 238 ? -4.908 -12.956 -1.909 1.00 86.25 238 CYS A O 1
ATOM 1901 N N . THR A 1 239 ? -6.414 -13.025 -3.570 1.00 83.56 239 THR A N 1
ATOM 1902 C CA . THR A 1 239 ? -5.415 -13.312 -4.612 1.00 83.56 239 THR A CA 1
ATOM 1903 C C . THR A 1 239 ? -4.420 -12.160 -4.750 1.00 83.56 239 THR A C 1
ATOM 1905 O O . THR A 1 239 ? -3.217 -12.399 -4.811 1.00 83.56 239 THR A O 1
ATOM 1908 N N . ALA A 1 240 ? -4.890 -10.908 -4.738 1.00 87.31 240 ALA A N 1
ATOM 1909 C CA . ALA A 1 240 ? -4.015 -9.738 -4.753 1.00 87.31 240 ALA A CA 1
ATOM 1910 C C . ALA A 1 240 ? -3.121 -9.682 -3.501 1.00 87.31 240 ALA A C 1
ATOM 1912 O O . ALA A 1 240 ? -1.928 -9.399 -3.612 1.00 87.31 240 ALA A O 1
ATOM 1913 N N . GLY A 1 241 ? -3.664 -10.025 -2.328 1.00 84.94 241 GLY A N 1
ATOM 1914 C CA . GLY A 1 241 ? -2.895 -10.133 -1.087 1.00 84.94 241 GLY A CA 1
ATOM 1915 C C . GLY A 1 241 ? -1.782 -11.179 -1.171 1.00 84.94 241 GLY A C 1
ATOM 1916 O O . GLY A 1 241 ? -0.641 -10.887 -0.817 1.00 84.94 241 GLY A O 1
ATOM 1917 N N . LEU A 1 242 ? -2.082 -12.364 -1.713 1.00 85.75 242 LEU A N 1
ATOM 1918 C CA . LEU A 1 242 ? -1.091 -13.420 -1.933 1.00 85.75 242 LEU A CA 1
ATOM 1919 C C . LEU A 1 242 ? 0.002 -12.973 -2.903 1.00 85.75 242 LEU A C 1
ATOM 1921 O O . LEU A 1 242 ? 1.177 -13.116 -2.586 1.00 85.75 242 LEU A O 1
ATOM 1925 N N . VAL A 1 243 ? -0.360 -12.372 -4.041 1.00 84.25 243 VAL A N 1
ATOM 1926 C CA . VAL A 1 243 ? 0.619 -11.866 -5.017 1.00 84.25 243 VAL A CA 1
ATOM 1927 C C . VAL A 1 243 ? 1.517 -10.798 -4.387 1.00 84.25 243 VAL A C 1
ATOM 1929 O O . VAL A 1 243 ? 2.739 -10.874 -4.521 1.00 84.25 243 VAL A O 1
ATOM 1932 N N . SER A 1 244 ? 0.944 -9.841 -3.648 1.00 85.12 244 SER A N 1
ATOM 1933 C CA . SER A 1 244 ? 1.728 -8.819 -2.944 1.00 85.12 244 SER A CA 1
ATOM 1934 C C . SER A 1 244 ? 2.699 -9.450 -1.937 1.00 85.12 244 SER A C 1
ATOM 1936 O O . SER A 1 244 ? 3.897 -9.167 -1.974 1.00 85.12 244 SER A O 1
ATOM 1938 N N . ALA A 1 245 ? 2.237 -10.389 -1.107 1.00 82.69 245 ALA A N 1
ATOM 1939 C CA . ALA A 1 245 ? 3.093 -11.083 -0.146 1.00 82.69 245 ALA A CA 1
ATOM 1940 C C . ALA A 1 245 ? 4.202 -11.906 -0.828 1.00 82.69 245 ALA A C 1
ATOM 1942 O O . ALA A 1 245 ? 5.363 -11.837 -0.419 1.00 82.69 245 ALA A O 1
ATOM 1943 N N . SER A 1 246 ? 3.881 -12.631 -1.904 1.00 82.69 246 SER A N 1
ATOM 1944 C CA . SER A 1 246 ? 4.850 -13.420 -2.670 1.00 82.69 246 SER A CA 1
ATOM 1945 C C . SER A 1 246 ? 5.961 -12.553 -3.255 1.00 82.69 246 SER A C 1
ATOM 1947 O O . SER A 1 246 ? 7.125 -12.925 -3.157 1.00 82.69 246 SER A O 1
ATOM 1949 N N . THR A 1 247 ? 5.646 -11.369 -3.793 1.00 83.06 247 THR A N 1
ATOM 1950 C CA . THR A 1 247 ? 6.690 -10.468 -4.319 1.00 83.06 247 THR A CA 1
ATOM 1951 C C . THR A 1 247 ? 7.658 -9.980 -3.239 1.00 83.06 247 THR A C 1
ATOM 1953 O O . THR A 1 247 ? 8.852 -9.845 -3.502 1.00 83.06 247 THR A O 1
ATOM 1956 N N . VAL A 1 248 ? 7.181 -9.763 -2.008 1.00 78.25 248 VAL A N 1
ATOM 1957 C CA . VAL A 1 248 ? 8.051 -9.420 -0.874 1.00 78.25 248 VAL A CA 1
ATOM 1958 C C . VAL A 1 248 ? 8.966 -10.594 -0.530 1.00 78.25 248 VAL A C 1
ATOM 1960 O O . VAL A 1 248 ? 10.164 -10.391 -0.350 1.00 78.25 248 VAL A O 1
ATOM 1963 N N . LEU A 1 249 ? 8.435 -11.819 -0.501 1.00 76.06 249 LEU A N 1
ATOM 1964 C CA . LEU A 1 249 ? 9.231 -13.021 -0.241 1.00 76.06 249 LEU A CA 1
ATOM 1965 C C . LEU A 1 249 ? 10.301 -13.252 -1.314 1.00 76.06 249 LEU A C 1
ATOM 1967 O O . LEU A 1 249 ? 11.440 -13.544 -0.961 1.00 76.06 249 LEU A O 1
ATOM 1971 N N . CYS A 1 250 ? 9.977 -13.046 -2.594 1.00 75.31 250 CYS A N 1
ATOM 1972 C CA . CYS A 1 250 ? 10.952 -13.137 -3.685 1.00 75.31 250 CYS A CA 1
ATOM 1973 C C . CYS A 1 250 ? 12.095 -12.121 -3.540 1.00 75.31 250 CYS A C 1
ATOM 1975 O O . CYS A 1 250 ? 13.232 -12.439 -3.869 1.00 75.31 250 CYS A O 1
ATOM 1977 N N . ASN A 1 251 ? 11.811 -10.920 -3.026 1.00 73.31 251 ASN A N 1
ATOM 1978 C CA . ASN A 1 251 ? 12.838 -9.900 -2.800 1.00 73.31 251 ASN A CA 1
ATOM 1979 C C . ASN A 1 251 ? 13.714 -10.192 -1.572 1.00 73.31 251 ASN A C 1
ATOM 1981 O O . ASN A 1 251 ? 14.879 -9.811 -1.555 1.00 73.31 251 ASN A O 1
ATOM 1985 N N . ILE A 1 252 ? 13.163 -10.832 -0.534 1.00 77.19 252 ILE A N 1
ATOM 1986 C CA . ILE A 1 252 ? 13.914 -11.186 0.683 1.00 77.19 252 ILE A CA 1
ATOM 1987 C C . ILE A 1 252 ? 14.788 -12.425 0.448 1.00 77.19 252 ILE A C 1
ATOM 1989 O O . ILE A 1 252 ? 15.888 -12.508 0.992 1.00 77.19 252 ILE A O 1
ATOM 1993 N N . TYR A 1 253 ? 14.315 -13.373 -0.364 1.00 75.38 253 TYR A N 1
ATOM 1994 C CA . TYR A 1 253 ? 14.997 -14.637 -0.647 1.00 75.38 253 TYR A CA 1
ATOM 1995 C C . TYR A 1 253 ? 15.282 -14.786 -2.149 1.00 75.38 253 TYR A C 1
ATOM 1997 O O . TYR A 1 253 ? 14.658 -15.613 -2.819 1.00 75.38 253 TYR A O 1
ATOM 2005 N N . PRO A 1 254 ? 16.222 -13.995 -2.698 1.00 58.81 254 PRO A N 1
ATOM 2006 C CA . PRO A 1 254 ? 16.518 -14.006 -4.127 1.00 58.81 254 PRO A CA 1
ATOM 2007 C C . PRO A 1 254 ? 17.102 -15.341 -4.616 1.00 58.81 254 PRO A C 1
ATOM 2009 O O . PRO A 1 254 ? 16.878 -15.682 -5.774 1.00 58.81 254 PRO A O 1
ATOM 2012 N N . ASP A 1 255 ? 17.732 -16.140 -3.749 1.00 65.81 255 ASP A N 1
ATOM 2013 C CA . ASP A 1 255 ? 18.466 -17.369 -4.118 1.00 65.81 255 ASP A CA 1
ATOM 2014 C C . ASP A 1 255 ? 17.702 -18.685 -3.861 1.00 65.81 255 ASP A C 1
ATOM 2016 O O . ASP A 1 255 ? 18.306 -19.757 -3.863 1.00 65.81 255 ASP A O 1
ATOM 2020 N N . GLY A 1 256 ? 16.395 -18.608 -3.579 1.00 50.12 256 GLY A N 1
ATOM 2021 C CA . GLY A 1 256 ? 15.548 -19.781 -3.305 1.00 50.12 256 GLY A CA 1
ATOM 2022 C C . GLY A 1 256 ? 15.373 -20.732 -4.481 1.00 50.12 256 GLY A C 1
ATOM 2023 O O . GLY A 1 256 ? 15.219 -20.225 -5.613 1.00 50.12 256 GLY A O 1
#

Secondary structure (DSSP, 8-state):
-PPPPPHHHHHHHHHHHHHS----S--------HHHHHHHHHHHT---HHHHHHHHHHHHHH-HHHHHHHHHHHHHHHHHHH---------HHHHHHHHHHHHHHHHHHHHHHHHHHHHHTTTT--TT---HHHHHHHHHHHHHHHHHHHHHHHHHHHHHHHHHHHHHHHHHHHHHHHHHHH-TT--HHHHHHHHHHHHHHHHHHHHHHHHHHHHTTSTTT-HHHHHHSSPPPHHHHHHHHHHHHHHHHHHH-TT-

InterPro domains:
  IPR008733 Peroxisomal biogenesis factor 11 [PF05648] (97-245)

Foldseek 3Di:
DDDQQDPVRVVVVLVCCLVPPPDDDDDDDDDPDVVVVVVCNVVSNVPAVVNVVVVVVVVCVSCVPVVVVLVVVCVVVCCVVPVDPDDDDDDPVLVVVLVVLLVVLQVLLVVLQVQLVCLQVPVVFDPVPPDPVVRNVVSNVRSLVSNLRSLVSNLSSLVSQLVNLVCVLVVLVVVVVVVVVVDPDDDPVVVVVSVVVNVLSVLSNLLSSLSNLLSCQDPNRVPCCVPVVDGDDVVSNVVSVVSNVVSVVCVVCVRD

Solvent-accessible surface area (backbone atoms only — not comparable to full-atom values): 14081 Å² total; per-residue (Å²): 136,84,78,86,71,50,76,67,51,51,52,47,48,54,47,46,56,57,69,53,65,86,75,79,78,90,86,84,89,90,78,98,45,77,69,58,54,54,48,48,54,37,61,58,62,61,44,47,75,70,50,48,57,52,48,50,54,47,51,52,69,76,37,53,65,56,55,50,46,63,52,47,49,52,53,49,50,46,47,75,74,57,70,69,83,81,76,92,69,97,53,73,61,58,57,52,50,33,51,50,49,22,52,51,14,46,50,44,20,54,50,15,46,52,48,16,52,43,23,68,78,46,77,72,58,64,78,85,54,82,52,61,68,61,46,54,49,52,30,54,50,51,16,51,52,28,39,27,54,9,46,44,29,34,42,52,13,30,51,28,44,29,55,50,29,44,49,56,36,52,53,48,53,56,51,52,53,52,50,62,74,72,45,99,74,71,59,72,73,58,54,53,55,49,50,52,52,50,49,54,33,49,51,51,25,53,31,24,52,20,45,40,57,41,49,31,63,36,68,83,56,38,44,40,35,73,75,72,70,44,70,71,57,63,72,58,36,53,50,27,46,49,52,31,51,50,56,52,49,49,70,75,46,76,87,62

Radius of gyration: 23.65 Å; Cα contacts (8 Å, |Δi|>4): 170; chains: 1; bounding box: 49×62×69 Å